Protein AF-A0A6I4UUD4-F1 (afdb_monomer)

Nearest PDB structures (foldseek):
  4zzl-assembly1_A  TM=8.751E-01  e=3.807E-03  Pseudomonas aeruginosa
  2nnn-assembly4_G  TM=7.707E-01  e=2.665E-03  Pseudomonas aeruginosa
  3s2w-assembly4_H  TM=7.642E-01  e=5.200E-03  Methanosarcina mazei Go1
  2nnn-assembly3_E  TM=7.384E-01  e=2.705E-02  Pseudomonas aeruginosa
  5e1w-assembly1_A  TM=7.372E-01  e=4.828E-02  Dehalococcoides mccartyi CBDB1

Structure (mmCIF, N/CA/C/O backbone):
data_AF-A0A6I4UUD4-F1
#
_entry.id   AF-A0A6I4UUD4-F1
#
loop_
_atom_site.group_PDB
_atom_site.id
_atom_site.type_symbol
_atom_site.label_atom_id
_atom_site.label_alt_id
_atom_site.label_comp_id
_atom_site.label_asym_id
_atom_site.label_entity_id
_atom_site.label_seq_id
_atom_site.pdbx_PDB_ins_code
_atom_site.Cartn_x
_atom_site.Cartn_y
_atom_site.Cartn_z
_atom_site.occupancy
_atom_site.B_iso_or_equiv
_atom_site.auth_seq_id
_atom_site.auth_comp_id
_atom_site.auth_asym_id
_atom_site.auth_atom_id
_atom_site.pdbx_PDB_model_num
ATOM 1 N N . MET A 1 1 ? 29.961 13.892 -39.882 1.00 30.84 1 MET A N 1
ATOM 2 C CA . MET A 1 1 ? 30.171 12.639 -39.131 1.00 30.84 1 MET A CA 1
ATOM 3 C C . MET A 1 1 ? 29.281 12.723 -37.902 1.00 30.84 1 MET A C 1
ATOM 5 O O . MET A 1 1 ? 29.672 13.323 -36.913 1.00 30.84 1 MET A O 1
ATOM 9 N N . ASN A 1 2 ? 28.025 12.303 -38.062 1.00 33.25 2 ASN A N 1
ATOM 10 C CA . ASN A 1 2 ? 26.982 12.356 -37.039 1.00 33.25 2 ASN A CA 1
ATOM 11 C C . ASN A 1 2 ? 26.751 10.924 -36.566 1.00 33.25 2 ASN A C 1
ATOM 13 O O . ASN A 1 2 ? 26.126 10.158 -37.290 1.00 33.25 2 ASN A O 1
ATOM 17 N N . GLU A 1 3 ? 27.239 10.570 -35.382 1.00 34.56 3 GLU A N 1
ATOM 18 C CA . GLU A 1 3 ? 26.910 9.302 -34.732 1.00 34.56 3 GLU A CA 1
ATOM 19 C C . GLU A 1 3 ? 26.679 9.534 -33.239 1.00 34.56 3 GLU A C 1
ATOM 21 O O . GLU A 1 3 ? 27.535 10.078 -32.546 1.00 34.56 3 GLU A O 1
ATOM 26 N N . HIS A 1 4 ? 25.476 9.137 -32.813 1.00 32.81 4 HIS A N 1
ATOM 27 C CA . HIS A 1 4 ? 25.000 8.776 -31.469 1.00 32.81 4 HIS A CA 1
ATOM 28 C C . HIS A 1 4 ? 23.628 9.377 -31.142 1.00 32.81 4 HIS A C 1
ATOM 30 O O . HIS A 1 4 ? 23.406 9.910 -30.056 1.00 32.81 4 HIS A O 1
ATOM 36 N N . ASP A 1 5 ? 22.665 9.199 -32.048 1.00 36.16 5 ASP A N 1
ATOM 37 C CA . ASP A 1 5 ? 21.266 9.086 -31.636 1.00 36.16 5 ASP A CA 1
ATOM 38 C C . ASP A 1 5 ? 20.993 7.616 -31.276 1.00 36.16 5 ASP A C 1
ATOM 40 O O . ASP A 1 5 ? 20.507 6.821 -32.077 1.00 36.16 5 ASP A O 1
ATOM 44 N N . THR A 1 6 ? 21.416 7.217 -30.073 1.00 35.62 6 THR A N 1
ATOM 45 C CA . THR A 1 6 ? 21.001 5.944 -29.466 1.00 35.62 6 THR A CA 1
ATOM 46 C C . THR A 1 6 ? 19.622 6.157 -28.856 1.00 35.62 6 THR A C 1
ATOM 48 O O . THR A 1 6 ? 19.467 6.367 -27.649 1.00 35.62 6 THR A O 1
ATOM 51 N N . SER A 1 7 ? 18.604 6.163 -29.714 1.00 38.94 7 SER A N 1
ATOM 52 C CA . SER A 1 7 ? 17.212 6.133 -29.285 1.00 38.94 7 SER A CA 1
ATOM 53 C C . SER A 1 7 ? 16.945 4.789 -28.600 1.00 38.94 7 SER A C 1
ATOM 55 O O . SER A 1 7 ? 16.647 3.777 -29.226 1.00 38.94 7 SER A O 1
ATOM 57 N N . VAL A 1 8 ? 17.119 4.764 -27.276 1.00 48.31 8 VAL A N 1
ATOM 58 C CA . VAL A 1 8 ? 16.726 3.629 -26.432 1.00 48.31 8 VAL A CA 1
ATOM 59 C C . VAL A 1 8 ? 15.245 3.344 -26.712 1.00 48.31 8 VAL A C 1
ATOM 61 O O . VAL A 1 8 ? 14.445 4.291 -26.652 1.00 48.31 8 VAL A O 1
ATOM 64 N N . PRO A 1 9 ? 14.850 2.092 -27.012 1.00 44.84 9 PRO A N 1
ATOM 65 C CA . PRO A 1 9 ? 13.450 1.756 -27.224 1.00 44.84 9 PRO A CA 1
ATOM 66 C C . PRO A 1 9 ? 12.643 2.219 -26.009 1.00 44.84 9 PRO A C 1
ATOM 68 O O . PRO A 1 9 ? 12.991 1.911 -24.879 1.00 44.84 9 PRO A O 1
ATOM 71 N N . ARG A 1 10 ? 11.577 2.997 -26.200 1.00 53.56 10 ARG A N 1
ATOM 72 C CA . ARG A 1 10 ? 10.595 3.237 -25.134 1.00 53.56 10 ARG A CA 1
ATOM 73 C C . ARG A 1 10 ? 9.453 2.267 -25.361 1.00 53.56 10 ARG A C 1
ATOM 75 O O . ARG A 1 10 ? 8.963 2.173 -26.483 1.00 53.56 10 ARG A O 1
ATOM 82 N N . LEU A 1 11 ? 9.013 1.568 -24.315 1.00 54.78 11 LEU A N 1
ATOM 83 C CA . LEU A 1 11 ? 7.771 0.802 -24.401 1.00 54.78 11 LEU A CA 1
ATOM 84 C C . LEU A 1 11 ? 6.641 1.771 -24.805 1.00 54.78 11 LEU A C 1
ATOM 86 O O . LEU A 1 11 ? 6.454 2.782 -24.123 1.00 54.78 11 LEU A O 1
ATOM 90 N N . PRO A 1 12 ? 5.913 1.525 -25.909 1.00 42.50 12 PRO A N 1
ATOM 91 C CA . PRO A 1 12 ? 4.834 2.408 -26.329 1.00 42.50 12 PRO A CA 1
ATOM 92 C C . PRO A 1 12 ? 3.690 2.403 -25.297 1.00 42.50 12 PRO A C 1
ATOM 94 O O . PRO A 1 12 ? 3.280 1.351 -24.793 1.00 42.50 12 PRO A O 1
ATOM 97 N N . GLY A 1 13 ? 3.172 3.595 -24.977 1.00 58.41 13 GLY A N 1
ATOM 98 C CA . GLY A 1 13 ? 2.012 3.800 -24.100 1.00 58.41 13 GLY A CA 1
ATOM 99 C C . GLY A 1 13 ? 2.264 4.718 -22.898 1.00 58.41 13 GLY A C 1
ATOM 100 O O . GLY A 1 13 ? 3.346 5.275 -22.723 1.00 58.41 13 GLY A O 1
ATOM 101 N N . GLU A 1 14 ? 1.231 4.896 -22.068 1.00 59.72 14 GLU A N 1
ATOM 102 C CA . GLU A 1 14 ? 1.329 5.650 -20.813 1.00 59.72 14 GLU A CA 1
ATOM 103 C C . GLU A 1 14 ? 2.382 5.054 -19.850 1.00 59.72 14 GLU A C 1
ATOM 105 O O . GLU A 1 14 ? 2.658 3.854 -19.902 1.00 59.72 14 GLU A O 1
ATOM 110 N N . PRO A 1 15 ? 2.941 5.858 -18.928 1.00 64.88 15 PRO A N 1
ATOM 111 C CA . PRO A 1 15 ? 3.793 5.373 -17.844 1.00 64.88 15 PRO A CA 1
ATOM 112 C C . PRO A 1 15 ? 3.163 4.207 -17.058 1.00 64.88 15 PRO A C 1
ATOM 114 O O . PRO A 1 15 ? 1.959 4.232 -16.789 1.00 64.88 15 PRO A O 1
ATOM 117 N N . MET A 1 16 ? 3.951 3.232 -16.587 1.00 70.25 16 MET A N 1
ATOM 118 C CA . MET A 1 16 ? 3.471 2.114 -15.750 1.00 70.25 16 MET A CA 1
ATOM 119 C C . MET A 1 16 ? 2.719 2.610 -14.515 1.00 70.25 16 MET A C 1
ATOM 121 O O . MET A 1 16 ? 1.700 2.033 -14.137 1.00 70.25 16 MET A O 1
ATOM 125 N N . ARG A 1 17 ? 3.162 3.734 -13.934 1.00 64.62 17 ARG A N 1
ATOM 126 C CA . ARG A 1 17 ? 2.472 4.418 -12.825 1.00 64.62 17 ARG A CA 1
ATOM 127 C C . ARG A 1 17 ? 1.032 4.848 -13.121 1.00 64.62 17 ARG A C 1
ATOM 129 O O . ARG A 1 17 ? 0.282 5.096 -12.185 1.00 64.62 17 ARG A O 1
ATOM 136 N N . ARG A 1 18 ? 0.660 4.965 -14.398 1.00 63.69 18 ARG A N 1
ATOM 137 C CA . ARG A 1 18 ? -0.693 5.298 -14.866 1.00 63.69 18 ARG A CA 1
ATOM 138 C C . ARG A 1 18 ? -1.393 4.122 -15.545 1.00 63.69 18 ARG A C 1
ATOM 140 O O . ARG A 1 18 ? -2.613 4.131 -15.618 1.00 63.69 18 ARG A O 1
ATOM 147 N N . ARG A 1 19 ? -0.682 3.081 -15.972 1.00 72.56 19 ARG A N 1
ATOM 148 C CA . ARG A 1 19 ? -1.312 1.903 -16.592 1.00 72.56 19 ARG A CA 1
ATOM 149 C C . ARG A 1 19 ? -1.729 0.837 -15.595 1.00 72.56 19 ARG A C 1
ATOM 151 O O . ARG A 1 19 ? -2.796 0.268 -15.765 1.00 72.56 19 ARG A O 1
ATOM 158 N N . LEU A 1 20 ? -0.895 0.586 -14.588 1.00 84.75 20 LEU A N 1
ATOM 159 C CA . LEU A 1 20 ? -1.072 -0.537 -13.675 1.00 84.75 20 LEU A CA 1
ATOM 160 C C . LEU A 1 20 ? -1.759 -0.098 -12.378 1.00 84.75 20 LEU A C 1
ATOM 162 O O . LEU A 1 20 ? -1.302 0.843 -11.718 1.00 84.75 20 LEU A O 1
ATOM 166 N N . ILE A 1 21 ? -2.807 -0.812 -11.966 1.00 88.12 21 ILE A N 1
ATOM 167 C CA . ILE A 1 21 ? -3.487 -0.664 -10.672 1.00 88.12 21 ILE A CA 1
ATOM 168 C C . ILE A 1 21 ? -2.467 -0.762 -9.542 1.00 88.12 21 ILE A C 1
ATOM 170 O O . ILE A 1 21 ? -2.484 0.058 -8.627 1.00 88.12 21 ILE A O 1
ATOM 174 N N . SER A 1 22 ? -1.529 -1.710 -9.624 1.00 88.38 22 SER A N 1
ATOM 175 C CA . SER A 1 22 ? -0.479 -1.880 -8.609 1.00 88.38 22 SER A CA 1
ATOM 176 C C . SER A 1 22 ? 0.322 -0.593 -8.403 1.00 88.38 22 SER A C 1
ATOM 178 O O . SER A 1 22 ? 0.483 -0.126 -7.274 1.00 88.38 22 SER A O 1
ATOM 180 N N . SER A 1 23 ? 0.772 0.022 -9.493 1.00 85.44 23 SER A N 1
ATOM 181 C CA . SER A 1 23 ? 1.569 1.245 -9.462 1.00 85.44 23 SER A CA 1
ATOM 182 C C . SER A 1 23 ? 0.753 2.465 -9.022 1.00 85.44 23 SER A C 1
ATOM 184 O O . SER A 1 23 ? 1.252 3.284 -8.246 1.00 85.44 23 SER A O 1
ATOM 186 N N . ARG A 1 24 ? -0.516 2.565 -9.444 1.00 88.94 24 ARG A N 1
ATOM 187 C CA . ARG A 1 24 ? -1.448 3.609 -8.983 1.00 88.94 24 ARG A CA 1
ATOM 188 C C . ARG A 1 24 ? -1.684 3.529 -7.477 1.00 88.94 24 ARG A C 1
ATOM 190 O O . ARG A 1 24 ? -1.562 4.540 -6.790 1.00 88.94 24 ARG A O 1
ATOM 197 N N . LEU A 1 25 ? -1.938 2.329 -6.949 1.00 92.12 25 LEU A N 1
ATOM 198 C CA . LEU A 1 25 ? -2.121 2.098 -5.513 1.00 92.12 25 LEU A CA 1
ATOM 199 C C . LEU A 1 25 ? -0.852 2.396 -4.713 1.00 92.12 25 LEU A C 1
ATOM 201 O O . LEU A 1 25 ? -0.944 2.978 -3.634 1.00 92.12 25 LEU A O 1
ATOM 205 N N . ILE A 1 26 ? 0.333 2.042 -5.228 1.00 88.50 26 ILE A N 1
ATOM 206 C CA . ILE A 1 26 ? 1.606 2.399 -4.582 1.00 88.50 26 ILE A CA 1
ATOM 207 C C . ILE A 1 26 ? 1.721 3.917 -4.438 1.00 88.50 26 ILE A C 1
ATOM 209 O O . ILE A 1 26 ? 2.006 4.390 -3.337 1.00 88.50 26 ILE A O 1
ATOM 213 N N . ASN A 1 27 ? 1.476 4.666 -5.518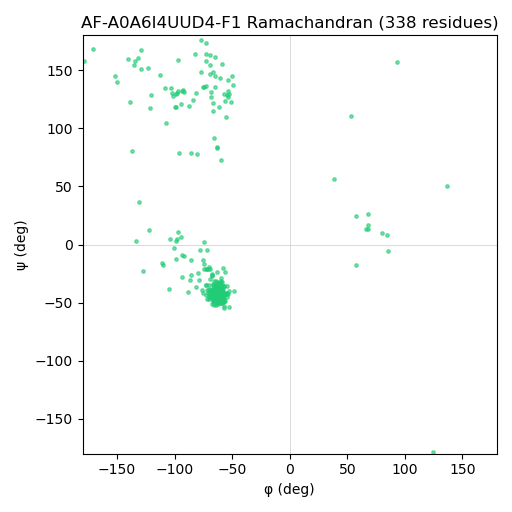 1.00 86.94 27 ASN A N 1
ATOM 214 C CA . ASN A 1 27 ? 1.549 6.125 -5.500 1.00 86.94 27 ASN A CA 1
ATOM 215 C C . ASN A 1 27 ? 0.508 6.732 -4.547 1.00 86.94 27 ASN A C 1
ATOM 217 O O . ASN A 1 27 ? 0.859 7.519 -3.668 1.00 86.94 27 ASN A O 1
ATOM 221 N N . LEU A 1 28 ? -0.755 6.315 -4.670 1.00 91.88 28 LEU A N 1
ATOM 222 C CA . LEU A 1 28 ? -1.846 6.792 -3.825 1.00 91.88 28 LEU A CA 1
ATOM 223 C C . LEU A 1 28 ? -1.553 6.555 -2.339 1.00 91.88 28 LEU A C 1
ATOM 225 O O . LEU A 1 28 ? -1.558 7.495 -1.546 1.00 91.88 28 LEU A O 1
ATOM 229 N N . LEU A 1 29 ? -1.257 5.313 -1.946 1.00 91.19 29 LEU A N 1
ATOM 230 C CA . LEU A 1 29 ? -1.046 4.977 -0.535 1.00 91.19 29 LEU A CA 1
ATOM 231 C C . LEU A 1 29 ? 0.219 5.623 0.034 1.00 91.19 29 LEU A C 1
ATOM 233 O O . LEU A 1 29 ? 0.281 5.897 1.232 1.00 91.19 29 LEU A O 1
ATOM 237 N N . GLN A 1 30 ? 1.211 5.921 -0.807 1.00 88.00 30 GLN A N 1
ATOM 238 C CA . GLN A 1 30 ? 2.373 6.702 -0.403 1.00 88.00 30 GLN A CA 1
ATOM 239 C C . GLN A 1 30 ? 2.006 8.153 -0.070 1.00 88.00 30 GLN A C 1
ATOM 241 O O . GLN A 1 30 ? 2.452 8.657 0.960 1.00 88.00 30 GLN A O 1
ATOM 246 N N . ILE A 1 31 ? 1.177 8.805 -0.890 1.00 89.19 31 ILE A N 1
ATOM 247 C CA . ILE A 1 31 ? 0.695 10.170 -0.625 1.00 89.19 31 ILE A CA 1
ATOM 248 C C . ILE A 1 31 ? -0.192 10.183 0.625 1.00 89.19 31 ILE A C 1
ATOM 250 O O . ILE A 1 31 ? 0.034 10.993 1.521 1.00 89.19 31 ILE A O 1
ATOM 254 N N . VAL A 1 32 ? -1.135 9.239 0.738 1.00 91.12 32 VAL A N 1
ATOM 255 C CA . VAL A 1 32 ? -2.026 9.133 1.907 1.00 91.12 32 VAL A CA 1
ATOM 256 C C . VAL A 1 32 ? -1.233 8.913 3.195 1.00 91.12 32 VAL A C 1
ATOM 258 O O . VAL A 1 32 ? -1.604 9.448 4.239 1.00 91.12 32 VAL A O 1
ATOM 261 N N . ARG A 1 33 ? -0.136 8.149 3.153 1.00 88.44 33 ARG A N 1
ATOM 262 C CA . ARG A 1 33 ? 0.755 7.966 4.305 1.00 88.44 33 ARG A CA 1
ATOM 263 C C . ARG A 1 33 ? 1.460 9.264 4.704 1.00 88.44 33 ARG A C 1
ATOM 265 O O . ARG A 1 33 ? 1.549 9.549 5.896 1.00 88.44 33 ARG A O 1
ATOM 272 N N . GLU A 1 34 ? 1.934 10.046 3.735 1.00 87.44 34 GLU A N 1
ATOM 273 C CA . GLU A 1 34 ? 2.584 11.342 3.987 1.00 87.44 34 GLU A CA 1
ATOM 274 C C . GLU A 1 34 ? 1.606 12.320 4.656 1.00 87.44 34 GLU A C 1
ATOM 276 O O . GLU A 1 34 ? 1.939 12.904 5.686 1.00 87.44 34 GLU A O 1
ATOM 281 N N . THR A 1 35 ? 0.365 12.415 4.163 1.00 87.25 35 THR A N 1
ATOM 282 C CA . THR A 1 35 ? -0.653 13.289 4.776 1.00 87.25 35 THR A CA 1
ATOM 283 C C . THR A 1 35 ? -1.188 12.763 6.110 1.00 87.25 35 THR A C 1
ATOM 285 O O . THR A 1 35 ? -1.680 13.543 6.924 1.00 87.25 35 THR A O 1
ATOM 288 N N . ALA A 1 36 ? -1.061 11.457 6.379 1.00 86.56 36 ALA A N 1
ATOM 289 C CA . ALA A 1 36 ? -1.474 10.840 7.641 1.00 86.56 36 ALA A CA 1
ATOM 290 C C . ALA A 1 36 ? -0.580 11.237 8.814 1.00 86.56 36 ALA A C 1
ATOM 292 O O . ALA A 1 36 ? -1.042 11.301 9.952 1.00 86.56 36 ALA A O 1
ATOM 293 N N . GLN A 1 37 ? 0.714 11.425 8.561 1.00 84.25 37 GLN A N 1
ATOM 294 C CA . GLN A 1 37 ? 1.699 11.556 9.629 1.00 84.25 37 GLN A CA 1
ATOM 295 C C . GLN A 1 37 ? 1.410 12.757 10.536 1.00 84.25 37 GLN A C 1
ATOM 297 O O . GLN A 1 37 ? 1.508 12.632 11.754 1.00 84.25 37 GLN A O 1
ATOM 302 N N . SER A 1 38 ? 1.009 13.885 9.950 1.00 83.56 38 SER A N 1
ATOM 303 C CA . SER A 1 38 ? 0.604 15.089 10.679 1.00 83.56 38 SER A CA 1
ATOM 304 C C . SER A 1 38 ? -0.733 14.897 11.401 1.00 83.56 38 SER A C 1
ATOM 306 O O . SER A 1 38 ? -0.845 15.224 12.579 1.00 83.56 38 SER A O 1
ATOM 308 N N . ALA A 1 39 ? -1.723 14.301 10.731 1.00 86.38 39 ALA A N 1
ATOM 309 C CA . ALA A 1 39 ? -3.067 14.109 11.275 1.00 86.38 39 ALA A CA 1
ATOM 310 C C . ALA A 1 39 ? -3.097 13.212 12.525 1.00 86.38 39 ALA A C 1
ATOM 312 O O . ALA A 1 39 ? -3.875 13.455 13.441 1.00 86.38 39 ALA A O 1
ATOM 313 N N . TYR A 1 40 ? -2.241 12.188 12.581 1.00 89.25 40 TYR A N 1
ATOM 314 C CA . TYR A 1 40 ? -2.170 11.258 13.715 1.00 89.25 40 TYR A CA 1
ATOM 315 C C . TYR A 1 40 ? -1.112 11.623 14.764 1.00 89.25 40 TYR A C 1
ATOM 317 O O . TYR A 1 40 ? -0.880 10.830 15.678 1.00 89.25 40 TYR A O 1
ATOM 325 N N . ALA A 1 41 ? -0.455 12.783 14.657 1.00 86.81 41 ALA A N 1
ATOM 326 C CA . ALA A 1 41 ? 0.625 13.159 15.571 1.00 86.81 41 ALA A CA 1
ATOM 327 C C . ALA A 1 41 ? 0.173 13.200 17.046 1.00 86.81 41 ALA A C 1
ATOM 329 O O . ALA A 1 41 ? 0.950 12.839 17.927 1.00 86.81 41 ALA A O 1
ATOM 330 N N . GLY A 1 42 ? -1.090 13.565 17.304 1.00 85.69 42 GLY A N 1
ATOM 331 C CA . GLY A 1 42 ? -1.665 13.646 18.652 1.00 85.69 42 GLY A CA 1
ATOM 332 C C . GLY A 1 42 ? -1.935 12.301 19.338 1.00 85.69 42 GLY A C 1
ATOM 333 O O . GLY A 1 42 ? -1.966 12.254 20.560 1.00 85.69 42 GLY A O 1
ATOM 334 N N . VAL A 1 43 ? -2.048 11.199 18.586 1.00 88.31 43 VAL A N 1
ATOM 335 C CA . VAL A 1 43 ? -2.440 9.879 19.132 1.00 88.31 43 VAL A CA 1
ATOM 336 C C . VAL A 1 43 ? -1.305 9.210 19.926 1.00 88.31 43 VAL A C 1
ATOM 338 O O . VAL A 1 43 ? -1.518 8.241 20.649 1.00 88.31 43 VAL A O 1
ATOM 341 N N . GLY A 1 44 ? -0.057 9.667 19.767 1.00 87.06 44 GLY A N 1
ATOM 342 C CA . GLY A 1 44 ? 1.095 9.098 20.482 1.00 87.06 44 GLY A CA 1
ATOM 343 C C . GLY A 1 44 ? 1.472 7.667 20.062 1.00 87.06 44 GLY A C 1
ATOM 344 O O . GLY A 1 44 ? 2.268 7.009 20.729 1.00 87.06 44 GLY A O 1
ATOM 345 N N . LEU A 1 45 ? 0.932 7.169 18.944 1.00 90.69 45 LEU A N 1
ATOM 346 C CA . LEU A 1 45 ? 1.231 5.847 18.391 1.00 90.69 45 LEU A CA 1
ATOM 347 C C . LEU A 1 45 ? 1.973 5.946 17.060 1.00 90.69 45 LEU A C 1
ATOM 349 O O . LEU A 1 45 ? 1.683 6.812 16.236 1.00 90.69 45 LEU A O 1
ATOM 353 N N . THR A 1 46 ? 2.876 4.997 16.799 1.00 91.06 46 THR A N 1
ATOM 354 C CA . THR A 1 46 ? 3.473 4.816 15.466 1.00 91.06 46 THR A CA 1
ATOM 355 C C . THR A 1 46 ? 2.433 4.298 14.466 1.00 91.06 46 THR A C 1
ATOM 357 O O . THR A 1 46 ? 1.396 3.765 14.853 1.00 91.06 46 THR A O 1
ATOM 360 N N . GLU A 1 47 ? 2.708 4.403 13.164 1.00 87.50 47 GLU A N 1
ATOM 361 C CA . GLU A 1 47 ? 1.816 3.883 12.114 1.00 87.50 47 GLU A CA 1
ATOM 362 C C . GLU A 1 47 ? 1.489 2.394 12.294 1.00 87.50 47 GLU A C 1
ATOM 364 O O . GLU A 1 47 ? 0.322 2.014 12.248 1.00 87.50 47 GLU A O 1
ATOM 369 N N . HIS A 1 48 ? 2.500 1.569 12.581 1.00 88.75 48 HIS A N 1
ATOM 370 C CA . HIS A 1 48 ? 2.312 0.136 12.813 1.00 88.75 48 HIS A CA 1
ATOM 371 C C . HIS A 1 48 ? 1.485 -0.143 14.071 1.00 88.75 48 HIS A C 1
ATOM 373 O O . HIS A 1 48 ? 0.638 -1.033 14.063 1.00 88.75 48 HIS A O 1
ATOM 379 N N . HIS A 1 49 ? 1.687 0.635 15.138 1.00 94.06 49 HIS A N 1
ATOM 380 C CA . HIS A 1 49 ? 0.903 0.503 16.367 1.00 94.06 49 HIS A CA 1
ATOM 381 C C . HIS A 1 49 ? -0.567 0.858 16.118 1.00 94.06 49 HIS A C 1
ATOM 383 O O . HIS A 1 49 ? -1.446 0.082 16.483 1.00 94.06 49 HIS A O 1
ATOM 389 N N . ARG A 1 50 ? -0.837 1.976 15.425 1.00 92.75 50 ARG A N 1
ATOM 390 C CA . ARG A 1 50 ? -2.203 2.380 15.052 1.00 92.75 50 ARG A CA 1
ATOM 391 C C . ARG A 1 50 ? -2.883 1.335 14.178 1.00 92.75 50 ARG A C 1
ATOM 393 O O . ARG A 1 50 ? -4.034 1.001 14.421 1.00 92.75 50 ARG A O 1
ATOM 400 N N . GLN A 1 51 ? -2.170 0.792 13.192 1.00 88.69 51 GLN A N 1
ATOM 401 C CA . GLN A 1 51 ? -2.711 -0.244 12.315 1.00 88.69 51 GLN A CA 1
ATOM 402 C C . GLN A 1 51 ? -3.148 -1.487 13.104 1.00 88.69 51 GLN A C 1
ATOM 404 O O . GLN A 1 51 ? -4.233 -2.005 12.856 1.00 88.69 51 GLN A O 1
ATOM 409 N N . VAL A 1 52 ? -2.342 -1.949 14.067 1.00 91.00 52 VAL A N 1
ATOM 410 C CA . VAL A 1 52 ? -2.706 -3.100 14.909 1.00 91.00 52 VAL A CA 1
ATOM 411 C C . VAL A 1 52 ? -3.889 -2.777 15.820 1.00 91.00 52 VAL A C 1
ATOM 413 O O . VAL A 1 52 ? -4.810 -3.583 15.885 1.00 91.00 52 VAL A O 1
ATOM 416 N N . VAL A 1 53 ? -3.922 -1.602 16.459 1.00 93.44 53 VAL A N 1
ATOM 417 C CA . VAL A 1 53 ? -5.061 -1.181 17.299 1.00 93.44 53 VAL A CA 1
ATOM 418 C C . VAL A 1 53 ? -6.364 -1.135 16.494 1.00 93.44 53 VAL A C 1
ATOM 420 O O . VAL A 1 53 ? -7.372 -1.671 16.944 1.00 93.44 53 VAL A O 1
ATOM 423 N N . LEU A 1 54 ? -6.340 -0.563 15.285 1.00 89.44 54 LEU A N 1
ATOM 424 C CA . LEU A 1 54 ? -7.506 -0.504 14.397 1.00 89.44 54 LEU A CA 1
ATOM 425 C C . LEU A 1 54 ? -7.987 -1.894 13.966 1.00 89.44 54 LEU A C 1
ATOM 427 O O . LEU A 1 54 ? -9.185 -2.161 13.977 1.00 89.44 54 LEU A O 1
ATOM 431 N N . LEU A 1 55 ? -7.066 -2.792 13.603 1.00 86.25 55 LEU A N 1
ATOM 432 C CA . LEU A 1 55 ? -7.417 -4.161 13.225 1.00 86.25 55 LEU A CA 1
ATOM 433 C C . LEU A 1 55 ? -7.995 -4.937 14.413 1.00 86.25 55 LEU A C 1
ATOM 435 O O . LEU A 1 55 ? -9.057 -5.534 14.283 1.00 86.25 55 LEU A O 1
ATOM 439 N N . VAL A 1 56 ? -7.344 -4.903 15.576 1.00 89.38 56 VAL A N 1
ATOM 440 C CA . VAL A 1 56 ? -7.839 -5.605 16.769 1.00 89.38 56 VAL A CA 1
ATOM 441 C C . VAL A 1 56 ? -9.206 -5.061 17.191 1.00 89.38 56 VAL A C 1
ATOM 443 O O . VAL A 1 56 ? -10.107 -5.848 17.448 1.00 89.38 56 VAL A O 1
ATOM 446 N N . GLY A 1 57 ? -9.404 -3.740 17.187 1.00 88.12 57 GLY A N 1
ATOM 447 C CA . GLY A 1 57 ? -10.691 -3.138 17.546 1.00 88.12 57 GLY A CA 1
ATOM 448 C C . GLY A 1 57 ? -11.830 -3.419 16.563 1.00 88.12 57 GLY A C 1
ATOM 449 O O . GLY A 1 57 ? -12.984 -3.400 16.976 1.00 88.12 57 GLY A O 1
ATOM 450 N N . ASN A 1 58 ? -11.525 -3.698 15.290 1.00 82.88 58 ASN A N 1
ATOM 451 C CA . ASN A 1 58 ? -12.530 -3.994 14.264 1.00 82.88 58 ASN A CA 1
ATOM 452 C C . ASN A 1 58 ? -12.947 -5.471 14.207 1.00 82.88 58 ASN A C 1
ATOM 454 O O . ASN A 1 58 ? -14.056 -5.762 13.778 1.00 82.88 58 ASN A O 1
ATOM 458 N N . TYR A 1 59 ? -12.050 -6.397 14.550 1.00 76.88 59 TYR A N 1
ATOM 459 C CA . TYR A 1 59 ? -12.298 -7.843 14.432 1.00 76.88 59 TYR A CA 1
ATOM 460 C C . TYR A 1 59 ? -12.428 -8.553 15.787 1.00 76.88 59 TYR A C 1
ATOM 462 O O . TYR A 1 59 ? -12.884 -9.689 15.824 1.00 76.88 59 TYR A O 1
ATOM 470 N N . GLU A 1 60 ? -11.996 -7.912 16.875 1.00 68.19 60 GLU A N 1
ATOM 471 C CA . GLU A 1 60 ? -12.062 -8.334 18.286 1.00 68.19 60 GLU A CA 1
ATOM 472 C C . GLU A 1 60 ? -11.392 -9.669 18.665 1.00 68.19 60 GLU A C 1
ATOM 474 O O . GLU A 1 60 ? -11.081 -9.867 19.835 1.00 68.19 60 GLU A O 1
ATOM 479 N N . GLN A 1 61 ? -11.089 -10.560 17.714 1.00 74.75 61 GLN A N 1
ATOM 480 C CA . GLN A 1 61 ? -10.506 -11.883 17.971 1.00 74.75 61 GLN A CA 1
ATOM 481 C C . GLN A 1 61 ? -9.287 -12.206 17.089 1.00 74.75 61 GLN A C 1
ATOM 483 O O . GLN A 1 61 ? -9.088 -13.347 16.683 1.00 74.75 61 GLN A O 1
ATOM 488 N N . LEU A 1 62 ? -8.434 -11.221 16.790 1.00 83.00 62 LEU A N 1
ATOM 489 C CA . LEU A 1 62 ? -7.255 -11.457 15.945 1.00 83.00 62 LEU A CA 1
ATOM 490 C C . LEU A 1 62 ? -6.078 -12.051 16.718 1.00 83.00 62 LEU A C 1
ATOM 492 O O . LEU A 1 62 ? -5.609 -11.505 17.717 1.00 83.00 62 LEU A O 1
ATOM 496 N N . THR A 1 63 ? -5.509 -13.122 16.183 1.00 87.50 63 THR A N 1
ATOM 497 C CA . THR A 1 63 ? -4.224 -13.679 16.604 1.00 87.50 63 THR A CA 1
ATOM 498 C C . THR A 1 63 ? -3.049 -12.936 15.959 1.00 87.50 63 THR A C 1
ATOM 500 O O . THR A 1 63 ? -3.164 -12.255 14.936 1.00 87.50 63 THR A O 1
ATOM 503 N N . SER A 1 64 ? -1.838 -13.126 16.501 1.00 86.62 64 SER A N 1
ATOM 504 C CA . SER A 1 64 ? -0.616 -12.596 15.868 1.00 86.62 64 SER A CA 1
ATOM 505 C C . SER A 1 64 ? -0.381 -13.146 14.452 1.00 86.62 64 SER A C 1
ATOM 507 O O . SER A 1 64 ? 0.249 -12.471 13.640 1.00 86.62 64 SER A O 1
ATOM 509 N N . GLY A 1 65 ? -0.850 -14.364 14.155 1.00 81.38 65 GLY A N 1
ATOM 510 C CA . GLY A 1 65 ? -0.734 -14.965 12.824 1.00 81.38 65 GLY A CA 1
ATOM 511 C C . GLY A 1 65 ? -1.603 -14.244 11.798 1.00 81.38 65 GLY A C 1
ATOM 512 O O . GLY A 1 65 ? -1.120 -13.880 10.727 1.00 81.38 65 GLY A O 1
ATOM 513 N N . GLU A 1 66 ? -2.849 -13.949 12.156 1.00 79.19 66 GLU A N 1
ATOM 514 C CA . GLU A 1 66 ? -3.766 -13.200 11.292 1.00 79.19 66 GLU A CA 1
ATOM 515 C C . GLU A 1 66 ? -3.299 -11.756 11.108 1.00 79.19 66 GLU A C 1
ATOM 517 O O . GLU A 1 66 ? -3.321 -11.248 9.989 1.00 79.19 66 GLU A O 1
ATOM 522 N N . LEU A 1 67 ? -2.754 -11.116 12.150 1.00 83.25 67 LEU A N 1
ATOM 523 C CA . LEU A 1 67 ? -2.148 -9.785 12.022 1.00 83.25 67 LEU A CA 1
ATOM 524 C C . LEU A 1 67 ? -0.989 -9.758 11.016 1.00 83.25 67 LEU A C 1
ATOM 526 O O . LEU A 1 67 ? -0.882 -8.802 10.249 1.00 83.25 67 LEU A O 1
ATOM 530 N N . VAL A 1 68 ? -0.137 -10.789 10.966 1.00 82.12 68 VAL A N 1
ATOM 531 C CA . VAL A 1 68 ? 0.918 -10.903 9.936 1.00 82.12 68 VAL A CA 1
ATOM 532 C C . VAL A 1 68 ? 0.304 -10.918 8.539 1.00 82.12 68 VAL A C 1
ATOM 534 O O . VAL A 1 68 ? 0.777 -10.222 7.638 1.00 82.12 68 VAL A O 1
ATOM 537 N N . VAL A 1 69 ? -0.783 -11.666 8.356 1.00 73.50 69 VAL A N 1
ATOM 538 C CA . VAL A 1 69 ? -1.434 -11.762 7.050 1.00 73.50 69 VAL A CA 1
ATOM 539 C C . VAL A 1 69 ? -2.120 -10.452 6.659 1.00 73.50 69 VAL A C 1
ATOM 541 O O . VAL A 1 69 ? -1.906 -9.994 5.534 1.00 73.50 69 VAL A O 1
ATOM 544 N N . LEU A 1 70 ? -2.885 -9.843 7.568 1.00 73.88 70 LEU A N 1
ATOM 545 C CA . LEU A 1 70 ? -3.680 -8.632 7.330 1.00 73.88 70 LEU A CA 1
ATOM 546 C C . LEU A 1 70 ? -2.814 -7.383 7.149 1.00 73.88 70 LEU A C 1
ATOM 548 O O . LEU A 1 70 ? -3.094 -6.540 6.298 1.00 73.88 70 LEU A O 1
ATOM 552 N N . THR A 1 71 ? -1.741 -7.254 7.931 1.00 76.69 71 THR A N 1
ATOM 553 C CA . THR A 1 71 ? -0.827 -6.106 7.815 1.00 76.69 71 THR A CA 1
ATOM 554 C C . THR A 1 71 ? 0.155 -6.264 6.656 1.00 76.69 71 THR A C 1
ATOM 556 O O . THR A 1 71 ? 0.662 -5.265 6.149 1.00 76.69 71 THR A O 1
ATOM 559 N N . GLY A 1 72 ? 0.432 -7.504 6.231 1.00 73.75 72 GLY A N 1
ATOM 560 C CA . GLY A 1 72 ? 1.486 -7.812 5.265 1.00 73.75 72 GLY A CA 1
ATOM 561 C C . GLY A 1 72 ? 2.898 -7.561 5.809 1.00 73.75 72 GLY A C 1
ATOM 562 O O . GLY A 1 72 ? 3.834 -7.446 5.021 1.00 73.75 72 GLY A O 1
ATOM 563 N N . THR A 1 73 ? 3.053 -7.441 7.132 1.00 79.94 73 THR A N 1
ATOM 564 C CA . THR A 1 73 ? 4.342 -7.197 7.797 1.00 79.94 73 THR A CA 1
ATOM 565 C C . THR A 1 73 ? 4.965 -8.490 8.316 1.00 79.94 73 THR A C 1
ATOM 567 O O . THR A 1 73 ? 4.288 -9.497 8.513 1.00 79.94 73 THR A O 1
ATOM 570 N N . GLU A 1 74 ? 6.279 -8.484 8.541 1.00 81.56 74 GLU A N 1
ATOM 571 C CA . GLU A 1 74 ? 6.990 -9.665 9.030 1.00 81.56 74 GLU A CA 1
ATOM 572 C C . GLU A 1 74 ? 6.581 -10.052 10.458 1.00 81.56 74 GLU A C 1
ATOM 574 O O . GLU A 1 74 ? 6.337 -9.204 11.321 1.00 81.56 74 GLU A O 1
ATOM 579 N N . LYS A 1 75 ? 6.626 -11.357 10.755 1.00 85.38 75 LYS A N 1
ATOM 580 C CA . 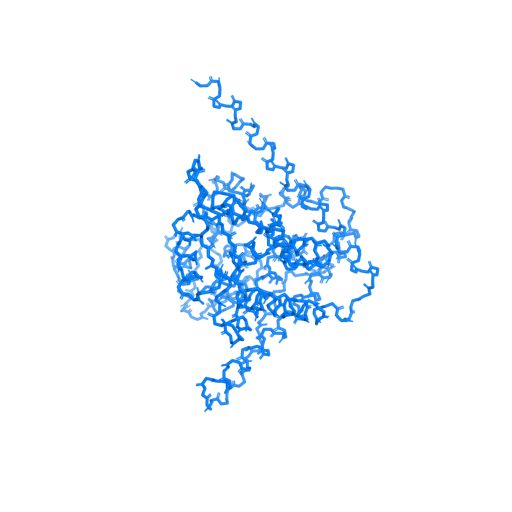LYS A 1 75 ? 6.287 -11.918 12.075 1.00 85.38 75 LYS A CA 1
ATOM 581 C C . LYS A 1 75 ? 7.039 -11.253 13.230 1.00 85.38 75 LYS A C 1
ATOM 583 O O . LYS A 1 75 ? 6.453 -11.001 14.283 1.00 85.38 75 LYS A O 1
ATOM 588 N N . ALA A 1 76 ? 8.324 -10.952 13.045 1.00 87.69 76 ALA A N 1
ATOM 589 C CA . ALA A 1 76 ? 9.135 -10.283 14.060 1.00 87.69 76 ALA A CA 1
ATOM 590 C C . ALA A 1 76 ? 8.679 -8.836 14.313 1.00 87.69 76 ALA A C 1
ATOM 592 O O . ALA A 1 76 ? 8.752 -8.350 15.441 1.00 87.69 76 ALA A O 1
ATOM 593 N N . GLN A 1 77 ? 8.197 -8.136 13.284 1.00 89.50 77 GLN A N 1
ATOM 594 C CA . GLN A 1 77 ? 7.660 -6.787 13.424 1.00 89.50 77 GLN A CA 1
ATOM 595 C C . GLN A 1 77 ? 6.305 -6.803 14.138 1.00 89.50 77 GLN A C 1
ATOM 597 O O . GLN A 1 77 ? 6.154 -6.082 15.121 1.00 89.50 77 GLN A O 1
ATOM 602 N N . VAL A 1 78 ? 5.384 -7.691 13.742 1.00 91.00 78 VAL A N 1
ATOM 603 C CA . VAL A 1 78 ? 4.096 -7.870 14.441 1.00 91.00 78 VAL A CA 1
ATOM 604 C C . VAL A 1 78 ? 4.317 -8.222 15.908 1.00 91.00 78 VAL A C 1
ATOM 606 O O . VAL A 1 78 ? 3.727 -7.595 16.782 1.00 91.00 78 VAL A O 1
ATOM 609 N N . SER A 1 79 ? 5.213 -9.168 16.207 1.00 91.44 79 SER A N 1
ATOM 610 C CA . SER A 1 79 ? 5.494 -9.561 17.592 1.00 91.44 79 SER A CA 1
ATOM 611 C C . SER A 1 79 ? 6.023 -8.400 18.436 1.00 91.44 79 SER A C 1
ATOM 613 O O . SER A 1 79 ? 5.640 -8.287 19.598 1.00 91.44 79 SER A O 1
ATOM 615 N N . ARG A 1 80 ? 6.894 -7.548 17.875 1.00 93.88 80 ARG A N 1
ATOM 616 C CA . ARG A 1 80 ? 7.413 -6.357 18.567 1.00 93.88 80 ARG A CA 1
ATOM 617 C C . ARG A 1 80 ? 6.323 -5.313 18.788 1.00 93.88 80 ARG A C 1
ATOM 619 O O . ARG A 1 80 ? 6.230 -4.773 19.882 1.00 93.88 80 ARG A O 1
ATOM 626 N N . THR A 1 81 ? 5.484 -5.066 17.784 1.00 95.81 81 THR A N 1
ATOM 627 C CA . THR A 1 81 ? 4.355 -4.136 17.898 1.00 95.81 81 THR A CA 1
ATOM 628 C C . THR A 1 81 ? 3.345 -4.597 18.944 1.00 95.81 81 THR A C 1
ATOM 630 O O . THR A 1 81 ? 2.976 -3.802 19.799 1.00 95.81 81 THR A O 1
ATOM 633 N N . VAL A 1 82 ? 2.938 -5.870 18.925 1.00 94.94 82 VAL A N 1
ATOM 634 C CA . VAL A 1 82 ? 2.009 -6.418 19.926 1.00 94.94 82 VAL A CA 1
ATOM 635 C C . VAL A 1 82 ? 2.602 -6.286 21.326 1.00 94.94 82 VAL A C 1
ATOM 637 O O . VAL A 1 82 ? 1.927 -5.778 22.209 1.00 94.94 82 VAL A O 1
ATOM 640 N N . LYS A 1 83 ? 3.880 -6.641 21.514 1.00 95.19 83 LYS A N 1
ATOM 641 C CA . LYS A 1 83 ? 4.545 -6.506 22.815 1.00 95.19 83 LYS A CA 1
ATOM 642 C C . LYS A 1 83 ? 4.582 -5.054 23.308 1.00 95.19 83 LYS A C 1
ATOM 644 O O . LYS A 1 83 ? 4.249 -4.799 24.456 1.00 95.19 83 LYS A O 1
ATOM 649 N N . ALA A 1 84 ? 4.910 -4.100 22.438 1.00 96.50 84 ALA A N 1
ATOM 650 C CA . ALA A 1 84 ? 4.902 -2.681 22.796 1.00 96.50 84 ALA A CA 1
ATOM 651 C C . ALA A 1 84 ? 3.496 -2.167 23.165 1.00 96.50 84 ALA A C 1
ATOM 653 O O . ALA A 1 84 ? 3.362 -1.317 24.041 1.00 96.50 84 ALA A O 1
ATOM 654 N N . LEU A 1 85 ? 2.445 -2.677 22.514 1.00 97.19 85 LEU A N 1
ATOM 655 C CA . LEU A 1 85 ? 1.057 -2.348 22.847 1.00 97.19 85 LEU A CA 1
ATOM 656 C C . LEU A 1 85 ? 0.601 -2.997 24.168 1.00 97.19 85 LEU A C 1
ATOM 658 O O . LEU A 1 85 ? -0.153 -2.363 24.905 1.00 97.19 85 LEU A O 1
ATOM 662 N N . GLU A 1 86 ? 1.068 -4.214 24.478 1.00 96.38 86 GLU A N 1
ATOM 663 C CA . GLU A 1 86 ? 0.869 -4.868 25.784 1.00 96.38 86 GLU A CA 1
ATOM 664 C C . GLU A 1 86 ? 1.537 -4.047 26.897 1.00 96.38 86 GLU A C 1
ATOM 666 O O . GLU A 1 86 ? 0.896 -3.709 27.887 1.00 96.38 86 GLU A O 1
ATOM 671 N N . ASP A 1 87 ? 2.796 -3.641 26.697 1.00 96.75 87 ASP A N 1
ATOM 672 C CA . ASP A 1 87 ? 3.557 -2.830 27.661 1.00 96.75 87 ASP A CA 1
ATOM 673 C C . ASP A 1 87 ? 2.934 -1.442 27.878 1.00 96.75 87 ASP A C 1
ATOM 675 O O . ASP A 1 87 ? 2.984 -0.889 28.975 1.00 96.75 87 ASP A O 1
ATOM 679 N N . ALA A 1 88 ? 2.292 -0.883 26.848 1.00 96.62 88 ALA A N 1
ATOM 680 C CA . ALA A 1 88 ? 1.533 0.362 26.944 1.00 96.62 88 ALA A CA 1
ATOM 681 C C . ALA A 1 88 ? 0.137 0.190 27.585 1.00 96.62 88 ALA A C 1
ATOM 683 O O . ALA A 1 88 ? -0.570 1.190 27.783 1.00 96.62 88 ALA A O 1
ATOM 684 N N . GLY A 1 89 ? -0.276 -1.046 27.887 1.00 97.00 89 GLY A N 1
ATOM 685 C CA . GLY A 1 89 ? -1.586 -1.388 28.440 1.00 97.00 89 GLY A CA 1
ATOM 686 C C . GLY A 1 89 ? -2.745 -1.151 27.471 1.00 97.00 89 GLY A C 1
ATOM 687 O O . GLY A 1 89 ? -3.851 -0.857 27.916 1.00 97.00 89 GLY A O 1
ATOM 688 N N . LEU A 1 90 ? -2.497 -1.193 26.158 1.00 97.12 90 LEU A N 1
ATOM 689 C CA . LEU A 1 90 ? -3.511 -0.967 25.117 1.00 97.12 90 LEU A CA 1
ATOM 690 C C . LEU A 1 90 ? -4.147 -2.266 24.623 1.00 97.12 90 LEU A C 1
ATOM 692 O O . LEU A 1 90 ? -5.292 -2.261 24.180 1.00 97.12 90 LEU A O 1
ATOM 696 N N . VAL A 1 91 ? -3.415 -3.373 24.692 1.00 96.25 91 VAL A N 1
ATOM 697 C CA . VAL A 1 91 ? -3.919 -4.696 24.319 1.00 96.25 91 VAL A CA 1
ATOM 698 C C . VAL A 1 91 ? -3.531 -5.725 25.365 1.00 96.25 91 VAL A C 1
ATOM 700 O O . VAL A 1 91 ? -2.550 -5.544 26.083 1.00 96.25 91 VAL A O 1
ATOM 703 N N . GLU A 1 92 ? -4.268 -6.823 25.402 1.00 95.38 92 GLU A N 1
ATOM 704 C CA . GLU A 1 92 ? -3.964 -7.983 26.232 1.00 95.38 92 GLU A CA 1
ATOM 705 C C . GLU A 1 92 ? -4.258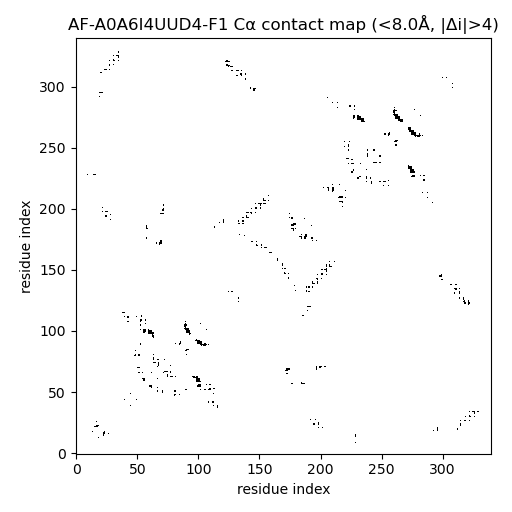 -9.288 25.481 1.00 95.38 92 GLU A C 1
ATOM 707 O O . GLU A 1 92 ? -4.984 -9.309 24.483 1.00 95.38 92 GLU A O 1
ATOM 712 N N . ARG A 1 93 ? -3.652 -10.387 25.937 1.00 93.00 93 ARG A N 1
ATOM 713 C CA . ARG A 1 93 ? -3.929 -11.749 25.456 1.00 93.00 93 ARG A CA 1
ATOM 714 C C . ARG A 1 93 ? -3.655 -12.760 26.563 1.00 93.00 93 ARG A C 1
ATOM 716 O O . ARG A 1 93 ? -2.683 -12.626 27.302 1.00 93.00 93 ARG A O 1
ATOM 723 N N . ALA A 1 94 ? -4.453 -13.825 26.616 1.00 89.50 94 ALA A N 1
ATOM 724 C CA . ALA A 1 94 ? -4.280 -14.905 27.595 1.00 89.50 94 ALA A CA 1
ATOM 725 C C . ALA A 1 94 ? -3.022 -15.766 27.350 1.00 89.50 94 ALA A C 1
ATOM 727 O O . ALA A 1 94 ? -2.534 -16.452 28.244 1.00 89.50 94 ALA A O 1
ATOM 728 N N . GLY A 1 95 ? -2.486 -15.751 26.130 1.00 86.06 95 GLY A N 1
ATOM 729 C CA . GLY A 1 95 ? -1.329 -16.542 25.738 1.00 86.06 95 GLY A CA 1
ATOM 730 C C . GLY A 1 95 ? -0.815 -16.147 24.359 1.00 86.06 95 GLY A C 1
ATOM 731 O O . GLY A 1 95 ? -1.472 -15.436 23.604 1.00 86.06 95 GLY A O 1
ATOM 732 N N . ARG A 1 96 ? 0.379 -16.623 23.987 1.00 78.38 96 ARG A N 1
ATOM 733 C CA . ARG A 1 96 ? 1.072 -16.173 22.761 1.00 78.38 96 ARG A CA 1
ATOM 734 C C . ARG A 1 96 ? 0.290 -16.429 21.466 1.00 78.38 96 ARG A C 1
ATOM 736 O O . ARG A 1 96 ? 0.461 -15.681 20.505 1.00 78.38 96 ARG A O 1
ATOM 743 N N . ARG A 1 97 ? -0.508 -17.500 21.428 1.00 81.56 97 ARG A N 1
ATOM 744 C CA . ARG A 1 97 ? -1.368 -17.877 20.291 1.00 81.56 97 ARG A CA 1
ATOM 745 C C . ARG A 1 97 ? -2.834 -17.478 20.490 1.00 81.56 97 ARG A C 1
ATOM 747 O O . ARG A 1 97 ? -3.626 -17.707 19.587 1.00 81.56 97 ARG A O 1
ATOM 754 N N . SER A 1 98 ? -3.181 -16.915 21.644 1.00 87.88 98 SER A N 1
ATOM 755 C CA . SER A 1 98 ? -4.546 -16.493 21.943 1.00 87.88 98 SER A CA 1
ATOM 756 C C . SER A 1 98 ? -4.910 -15.231 21.157 1.00 87.88 98 SER A C 1
ATOM 758 O O . SER A 1 98 ? -4.005 -14.480 20.761 1.00 87.88 98 SER A O 1
ATOM 760 N N . PRO A 1 99 ? -6.213 -14.981 20.952 1.00 89.38 99 PRO A N 1
ATOM 761 C CA . PRO A 1 99 ? -6.691 -13.713 20.430 1.00 89.38 99 PRO A CA 1
ATOM 762 C C . PRO A 1 99 ? -6.166 -12.537 21.254 1.00 89.38 99 PRO A C 1
ATOM 764 O O . PRO A 1 99 ? -6.036 -12.620 22.478 1.00 89.38 99 PRO A O 1
ATOM 767 N N . ILE A 1 100 ? -5.831 -11.464 20.551 1.00 92.50 100 ILE A N 1
ATOM 768 C CA . ILE A 1 100 ? -5.446 -10.183 21.128 1.00 92.50 100 ILE A CA 1
ATOM 769 C C . ILE A 1 100 ? -6.721 -9.355 21.235 1.00 92.50 100 ILE A C 1
ATOM 771 O O . ILE A 1 100 ? -7.450 -9.241 20.252 1.00 92.50 100 ILE A O 1
ATOM 775 N N . VAL A 1 101 ? -6.962 -8.763 22.400 1.00 93.62 101 VAL A N 1
ATOM 776 C CA . VAL A 1 101 ? -8.133 -7.919 22.663 1.00 93.62 101 VAL A CA 1
ATOM 777 C C . VAL A 1 101 ? -7.696 -6.530 23.120 1.00 93.62 101 VAL A C 1
ATOM 779 O O . VAL A 1 101 ? -6.608 -6.361 23.678 1.00 93.62 101 VAL A O 1
ATOM 782 N N . LEU A 1 102 ? -8.519 -5.512 22.852 1.00 95.38 102 LEU A N 1
ATOM 783 C CA . LEU A 1 102 ? -8.278 -4.160 23.360 1.00 95.38 102 LEU A CA 1
ATOM 784 C C . LEU A 1 102 ? -8.637 -4.089 24.847 1.00 95.38 102 LEU A C 1
ATOM 786 O O . LEU A 1 102 ? -9.718 -4.518 25.243 1.00 95.38 102 LEU A O 1
ATOM 790 N N . THR A 1 103 ? -7.779 -3.462 25.649 1.00 96.75 103 THR A N 1
ATOM 791 C CA . THR A 1 103 ? -8.142 -3.059 27.017 1.00 96.75 103 THR A CA 1
ATOM 792 C C . THR A 1 103 ? -9.108 -1.864 26.979 1.00 96.75 103 THR A C 1
ATOM 794 O O . THR A 1 103 ? -9.307 -1.252 25.926 1.00 96.75 103 THR A O 1
ATOM 797 N N . ALA A 1 104 ? -9.648 -1.436 28.126 1.00 96.56 104 ALA A N 1
ATOM 798 C CA . ALA A 1 104 ? -10.434 -0.195 28.204 1.00 96.56 104 ALA A CA 1
ATOM 799 C C . ALA A 1 104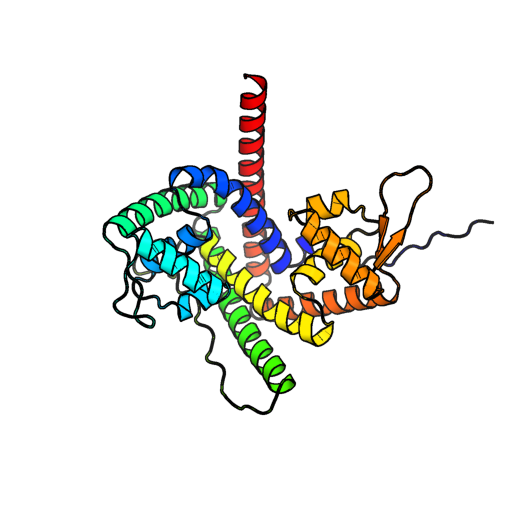 ? -9.650 1.029 27.682 1.00 96.56 104 ALA A C 1
ATOM 801 O O . ALA A 1 104 ? -10.164 1.814 26.887 1.00 96.56 104 ALA A O 1
ATOM 802 N N . LYS A 1 105 ? -8.364 1.142 28.049 1.00 96.81 105 LYS A N 1
ATOM 803 C CA . LYS A 1 105 ? -7.456 2.179 27.531 1.00 96.81 105 LYS A CA 1
ATOM 804 C C . LYS A 1 105 ? -7.240 2.031 26.021 1.00 96.81 105 LYS A C 1
ATOM 806 O O . LYS A 1 105 ? -7.257 3.023 25.295 1.00 96.81 105 LYS A O 1
ATOM 811 N N . GLY A 1 106 ? -7.059 0.798 25.546 1.00 96.44 106 GLY A N 1
ATOM 812 C CA . GLY A 1 106 ? -6.964 0.475 24.124 1.00 96.44 106 GLY A CA 1
ATOM 813 C C . GLY A 1 106 ? -8.189 0.903 23.330 1.00 96.44 106 GLY A C 1
ATOM 814 O O . GLY A 1 106 ? -8.044 1.449 22.239 1.00 96.44 106 GLY A O 1
ATOM 815 N N . ARG A 1 107 ? -9.387 0.710 23.891 1.00 95.44 107 ARG A N 1
ATOM 816 C CA . ARG A 1 107 ? -10.654 1.096 23.264 1.00 95.44 107 ARG A CA 1
ATOM 817 C C . ARG A 1 107 ? -10.781 2.611 23.119 1.00 95.44 107 ARG A C 1
ATOM 819 O O . ARG A 1 107 ? -11.163 3.068 22.049 1.00 95.44 107 ARG A O 1
ATOM 826 N N . THR A 1 108 ? -10.377 3.389 24.125 1.00 95.88 108 THR A N 1
ATOM 827 C CA . THR A 1 108 ? -10.332 4.858 24.010 1.00 95.88 108 THR A CA 1
ATOM 828 C C . THR A 1 108 ? -9.420 5.306 22.867 1.00 95.88 108 THR A C 1
ATOM 830 O O . THR A 1 108 ? -9.827 6.110 22.032 1.00 95.88 108 THR A O 1
ATOM 833 N N . VAL A 1 109 ? -8.208 4.743 22.779 1.00 95.88 109 VAL A N 1
ATOM 834 C CA . VAL A 1 109 ? -7.259 5.069 21.698 1.00 95.88 109 VAL A CA 1
ATOM 835 C C . VAL A 1 109 ? -7.778 4.606 20.334 1.00 95.88 109 VAL A C 1
ATOM 837 O O . VAL A 1 109 ? -7.563 5.281 19.324 1.00 95.88 109 VAL A O 1
ATOM 840 N N . PHE A 1 110 ? -8.469 3.467 20.282 1.00 94.00 110 PHE A N 1
ATOM 841 C CA . PHE A 1 110 ? -9.135 2.985 19.077 1.00 94.00 110 PHE A CA 1
ATOM 842 C C . PHE A 1 110 ? -10.188 3.980 18.583 1.00 94.00 110 PHE A C 1
ATOM 844 O O . PHE A 1 110 ? -10.122 4.367 17.418 1.00 94.00 110 PHE A O 1
ATOM 851 N N . GLU A 1 111 ? -11.091 4.448 19.448 1.00 93.50 111 GLU A N 1
ATOM 852 C CA . GLU A 1 111 ? -12.132 5.410 19.063 1.00 93.50 111 GLU A CA 1
ATOM 853 C C . GLU A 1 111 ? -11.548 6.749 18.602 1.00 93.50 111 GLU A C 1
ATOM 855 O O . GLU A 1 111 ? -11.947 7.280 17.563 1.00 93.50 111 GLU A O 1
ATOM 860 N N . GLU A 1 112 ? -10.535 7.262 19.306 1.00 94.56 112 GLU A N 1
ATOM 861 C CA . GLU A 1 112 ? -9.815 8.473 18.896 1.00 94.56 112 GLU A CA 1
ATOM 862 C C . GLU A 1 112 ? -9.178 8.300 17.506 1.00 94.56 112 GLU A C 1
ATOM 864 O O . GLU A 1 112 ? -9.345 9.132 16.607 1.00 94.56 112 GLU A O 1
ATOM 869 N N . THR A 1 113 ? -8.496 7.172 17.289 1.00 93.62 113 THR A N 1
ATOM 870 C CA . THR A 1 113 ? -7.864 6.854 16.002 1.00 93.62 113 THR A CA 1
ATOM 871 C C . THR A 1 113 ? -8.908 6.701 14.893 1.00 93.62 113 THR A C 1
ATOM 873 O O . THR A 1 113 ? -8.687 7.172 13.771 1.00 93.62 113 THR A O 1
ATOM 876 N N . MET A 1 114 ? -10.049 6.074 15.192 1.00 91.69 114 MET A N 1
ATOM 877 C CA . MET A 1 114 ? -11.166 5.897 14.265 1.00 91.69 114 MET A CA 1
ATOM 878 C C . MET A 1 114 ? -11.802 7.227 13.879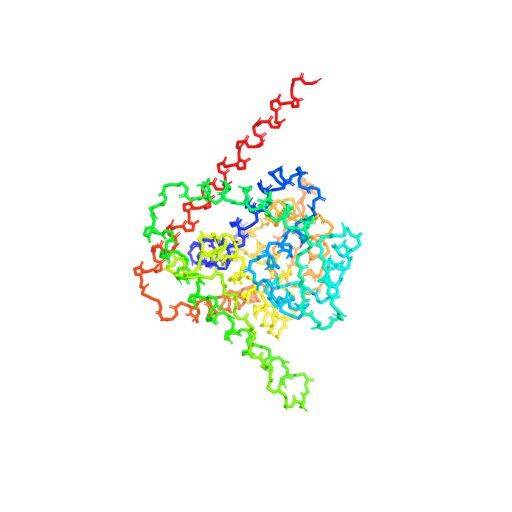 1.00 91.69 114 MET A C 1
ATOM 880 O O . MET A 1 114 ? -12.124 7.417 12.708 1.00 91.69 114 MET A O 1
ATOM 884 N N . GLN A 1 115 ? -11.929 8.175 14.807 1.00 93.19 115 GLN A N 1
ATOM 885 C CA . GLN A 1 115 ? -12.475 9.493 14.496 1.00 93.19 115 GLN A CA 1
ATOM 886 C C . GLN A 1 115 ? -11.591 10.259 13.507 1.00 93.19 115 GLN A C 1
ATOM 888 O O . GLN A 1 115 ? -12.086 10.823 12.528 1.00 93.19 115 GLN A O 1
ATOM 893 N N . ILE A 1 116 ? -10.270 10.220 13.700 1.00 93.19 116 ILE A N 1
ATOM 894 C CA . ILE A 1 116 ? -9.319 10.795 12.737 1.00 93.19 116 ILE A CA 1
ATOM 895 C C . ILE A 1 116 ? -9.421 10.055 11.397 1.00 93.19 116 ILE A C 1
ATOM 897 O O . ILE A 1 116 ? -9.455 10.684 10.339 1.00 93.19 116 ILE A O 1
ATOM 901 N N . ALA A 1 117 ? -9.511 8.721 11.425 1.00 91.50 117 ALA A N 1
ATOM 902 C CA . ALA A 1 117 ? -9.638 7.916 10.216 1.00 91.50 117 ALA A CA 1
ATOM 903 C C . ALA A 1 117 ? -10.908 8.265 9.422 1.00 91.50 117 ALA A C 1
ATOM 905 O O . ALA A 1 117 ? -10.822 8.426 8.206 1.00 91.50 117 ALA A O 1
ATOM 906 N N . ARG A 1 118 ? -12.058 8.436 10.090 1.00 92.06 118 ARG A N 1
ATOM 907 C CA . ARG A 1 118 ? -13.339 8.827 9.477 1.00 92.06 118 ARG A CA 1
ATOM 908 C C . ARG A 1 118 ? -13.253 10.204 8.823 1.00 92.06 118 ARG A C 1
ATOM 910 O O . ARG A 1 118 ? -13.590 10.339 7.648 1.00 92.06 118 ARG A O 1
ATOM 917 N N . SER A 1 119 ? -12.713 11.196 9.533 1.00 92.75 119 SER A N 1
ATOM 918 C CA . SER A 1 119 ? -12.493 12.544 8.988 1.00 92.75 119 SER A CA 1
ATOM 919 C C . SER A 1 119 ? -11.613 12.519 7.737 1.00 92.75 119 SER A C 1
ATOM 921 O O . SER A 1 119 ? -11.908 13.177 6.740 1.00 92.75 119 SER A O 1
ATOM 923 N N . ARG A 1 120 ? -10.550 11.709 7.745 1.00 92.19 120 ARG A N 1
ATOM 924 C CA . ARG A 1 120 ? -9.677 11.555 6.575 1.00 92.19 120 ARG A CA 1
ATOM 925 C C . ARG A 1 120 ? -10.348 10.802 5.434 1.00 92.19 120 ARG A C 1
ATOM 927 O O . ARG A 1 120 ? -10.188 11.199 4.286 1.00 92.19 120 ARG A O 1
ATOM 934 N N . ASN A 1 121 ? -11.122 9.759 5.727 1.00 93.25 121 ASN A N 1
ATOM 935 C CA . ASN A 1 121 ? -11.906 9.043 4.723 1.00 93.25 121 ASN A CA 1
ATOM 936 C C . ASN A 1 121 ? -12.861 9.997 3.994 1.00 93.25 121 ASN A C 1
ATOM 938 O O . ASN A 1 121 ? -12.923 9.969 2.767 1.00 93.25 121 ASN A O 1
ATOM 942 N N . ALA A 1 122 ? -13.521 10.897 4.730 1.00 93.19 122 ALA A N 1
ATOM 943 C CA . ALA A 1 122 ? -14.386 11.926 4.158 1.00 93.19 122 ALA A CA 1
ATOM 944 C C . ALA A 1 122 ? -13.618 12.875 3.221 1.00 93.19 122 ALA A C 1
ATOM 946 O O . ALA A 1 122 ? -14.053 13.100 2.097 1.00 93.19 122 ALA A O 1
ATOM 947 N N . ILE A 1 123 ? -12.442 13.372 3.629 1.00 93.69 123 ILE A N 1
ATOM 948 C CA . ILE A 1 123 ? -11.588 14.230 2.782 1.00 93.69 123 ILE A CA 1
ATOM 949 C C . ILE A 1 123 ? -11.172 13.504 1.496 1.00 93.69 123 ILE A C 1
ATOM 951 O O . ILE A 1 123 ? -11.262 14.060 0.401 1.00 93.69 123 ILE A O 1
ATOM 955 N N . LEU A 1 124 ? -10.723 12.255 1.618 1.00 94.75 124 LEU A N 1
ATOM 956 C CA . LEU A 1 124 ? -10.233 11.468 0.488 1.00 94.75 124 LEU A CA 1
ATOM 957 C C . LEU A 1 124 ? -11.336 11.109 -0.513 1.00 94.75 124 LEU A C 1
ATOM 959 O O . LEU A 1 124 ? -11.050 10.956 -1.700 1.00 94.75 124 LEU A O 1
ATOM 963 N N . THR A 1 125 ? -12.586 11.013 -0.064 1.00 95.56 125 THR A N 1
ATOM 964 C CA . THR A 1 125 ? -13.740 10.631 -0.894 1.00 95.56 125 THR A CA 1
ATOM 965 C C . THR A 1 125 ? -14.552 11.822 -1.408 1.00 95.56 125 THR A C 1
ATOM 967 O O . THR A 1 125 ? -15.539 11.624 -2.112 1.00 95.56 125 THR A O 1
ATOM 970 N N . VAL A 1 126 ? -14.122 13.067 -1.158 1.00 95.88 126 VAL A N 1
ATOM 971 C CA . VAL A 1 126 ? -14.792 14.276 -1.673 1.00 95.88 126 VAL A CA 1
ATOM 972 C C . VAL A 1 126 ? -15.032 14.190 -3.186 1.00 95.88 126 VAL A C 1
ATOM 974 O O . VAL A 1 126 ? -14.096 14.094 -3.988 1.00 95.88 126 VAL A O 1
ATOM 977 N N . GLY A 1 127 ? -16.295 14.320 -3.593 1.00 95.31 127 GLY A N 1
ATOM 978 C CA . GLY A 1 127 ? -16.718 14.273 -4.996 1.00 95.31 127 GLY A CA 1
ATOM 979 C C . GLY A 1 127 ? -16.942 12.866 -5.556 1.00 95.31 127 GLY A C 1
ATOM 980 O O . GLY A 1 127 ? -17.145 12.745 -6.758 1.00 95.31 127 GLY A O 1
ATOM 981 N N . LEU A 1 128 ? -16.907 11.827 -4.718 1.00 95.00 128 LEU A N 1
ATOM 982 C CA . LEU A 1 128 ? -17.439 10.502 -5.038 1.00 95.00 128 LEU A CA 1
ATOM 983 C C . LEU A 1 128 ? -18.797 10.336 -4.353 1.00 95.00 128 LEU A C 1
ATOM 985 O O . LEU A 1 128 ? -18.918 10.605 -3.159 1.00 95.00 128 LEU A O 1
ATOM 989 N N . GLY A 1 129 ? -19.815 9.907 -5.102 1.00 91.38 129 GLY A N 1
ATOM 990 C CA . GLY A 1 129 ? -21.111 9.563 -4.518 1.00 91.38 129 GLY A CA 1
ATOM 991 C C . GLY A 1 129 ? -21.047 8.249 -3.735 1.00 91.38 129 GLY A C 1
ATOM 992 O O . GLY A 1 129 ? -20.136 7.442 -3.930 1.00 91.38 129 GLY A O 1
ATOM 993 N N . GLU A 1 130 ? -22.048 7.986 -2.894 1.00 89.88 130 GLU A N 1
ATOM 994 C CA . GLU A 1 130 ? -22.127 6.747 -2.101 1.00 89.88 130 GLU A CA 1
ATOM 995 C C . GLU A 1 130 ? -22.044 5.488 -2.976 1.00 89.88 130 GLU A C 1
ATOM 997 O O . GLU A 1 130 ? -21.293 4.563 -2.670 1.00 89.88 130 GLU A O 1
ATOM 1002 N N . ALA A 1 131 ? -22.732 5.487 -4.123 1.00 90.88 131 ALA A N 1
ATOM 1003 C CA . ALA A 1 131 ? -22.690 4.382 -5.076 1.00 90.88 131 ALA A CA 1
ATOM 1004 C C . ALA A 1 131 ? -21.288 4.154 -5.673 1.00 90.88 131 ALA A C 1
ATOM 1006 O O . ALA A 1 131 ? -20.939 3.016 -5.987 1.00 90.88 131 ALA A O 1
ATOM 1007 N N . ASP A 1 132 ? -20.484 5.208 -5.852 1.00 93.38 132 ASP A N 1
ATOM 1008 C CA . ASP A 1 132 ? -19.114 5.092 -6.368 1.00 93.38 132 ASP A CA 1
ATOM 1009 C C . ASP A 1 132 ? -18.157 4.567 -5.303 1.00 93.38 132 ASP A C 1
ATOM 1011 O O . ASP A 1 132 ? -17.318 3.719 -5.603 1.00 93.38 132 ASP A O 1
ATOM 1015 N N . VAL A 1 133 ? -18.312 5.011 -4.052 1.00 92.88 133 VAL A N 1
ATOM 1016 C CA . VAL A 1 133 ? -17.547 4.479 -2.914 1.00 92.88 133 VAL A CA 1
ATOM 1017 C C . VAL A 1 133 ? -17.889 3.006 -2.680 1.00 92.88 133 VAL A C 1
ATOM 1019 O O . VAL A 1 133 ? -16.983 2.185 -2.537 1.00 92.88 133 VAL A O 1
ATOM 1022 N N . ALA A 1 134 ? -19.172 2.642 -2.713 1.00 91.12 134 ALA A N 1
ATOM 1023 C CA . ALA A 1 134 ? -19.610 1.254 -2.591 1.00 91.12 134 ALA A CA 1
ATOM 1024 C C . ALA A 1 134 ? -19.040 0.380 -3.720 1.00 91.12 134 ALA A C 1
ATOM 1026 O O . ALA A 1 134 ? -18.502 -0.697 -3.460 1.00 91.12 134 ALA A O 1
ATOM 1027 N N . HIS A 1 135 ? -19.078 0.867 -4.965 1.00 93.38 135 HIS A N 1
ATOM 1028 C CA . HIS A 1 135 ? -18.496 0.163 -6.106 1.00 93.38 135 HIS A CA 1
ATOM 1029 C C . HIS A 1 135 ? -16.970 0.017 -5.994 1.00 93.38 135 HIS A C 1
ATOM 1031 O O . HIS A 1 135 ? -16.438 -1.061 -6.257 1.00 93.38 135 HIS A O 1
ATOM 1037 N N . LEU A 1 136 ? -16.262 1.067 -5.561 1.00 94.69 136 LEU A N 1
ATOM 1038 C CA . LEU A 1 136 ? -14.822 1.025 -5.294 1.00 94.69 136 LEU A CA 1
ATOM 1039 C C . LEU A 1 136 ? -14.485 -0.058 -4.263 1.00 94.69 136 LEU A C 1
ATOM 1041 O O . LEU A 1 136 ? -13.573 -0.855 -4.486 1.00 94.69 136 LEU A O 1
ATOM 1045 N N . LEU A 1 137 ? -15.208 -0.098 -3.142 1.00 92.31 137 LEU A N 1
ATOM 1046 C CA . LEU A 1 137 ? -14.993 -1.085 -2.084 1.00 92.31 137 LEU A CA 1
ATOM 1047 C C . LEU A 1 137 ? -15.299 -2.503 -2.574 1.00 92.31 137 LEU A C 1
ATOM 1049 O O . LEU A 1 137 ? -14.489 -3.402 -2.358 1.00 92.31 137 LEU A O 1
ATOM 1053 N N . TRP A 1 138 ? -16.410 -2.699 -3.291 1.00 92.25 138 TRP A N 1
ATOM 1054 C CA . TRP A 1 138 ? -16.753 -3.983 -3.905 1.00 92.25 138 TRP A CA 1
ATOM 1055 C C . TRP A 1 138 ? -15.652 -4.469 -4.859 1.00 92.25 138 TRP A C 1
ATOM 1057 O O . TRP A 1 138 ? -15.108 -5.553 -4.649 1.00 92.25 138 TRP A O 1
ATOM 1067 N N . MET A 1 139 ? -15.234 -3.644 -5.825 1.00 94.56 139 MET A N 1
ATOM 1068 C CA . MET A 1 139 ? -14.134 -3.976 -6.740 1.00 94.56 139 MET A CA 1
ATOM 1069 C C . MET A 1 139 ? -12.840 -4.284 -5.980 1.00 94.56 139 MET A C 1
ATOM 1071 O O . MET A 1 139 ? -12.166 -5.266 -6.279 1.00 94.56 139 MET A O 1
ATOM 1075 N N . THR A 1 140 ? -12.502 -3.495 -4.955 1.00 93.81 140 THR A N 1
ATOM 1076 C CA . THR A 1 140 ? -11.303 -3.728 -4.134 1.00 93.81 140 THR A CA 1
ATOM 1077 C C . THR A 1 140 ? -11.344 -5.099 -3.457 1.00 93.81 140 THR A C 1
ATOM 1079 O O . THR A 1 140 ? -10.326 -5.794 -3.439 1.00 93.81 140 THR A O 1
ATOM 1082 N N . ARG A 1 141 ? -12.504 -5.525 -2.935 1.00 89.81 141 ARG A N 1
ATOM 1083 C CA . ARG A 1 141 ? -12.684 -6.856 -2.325 1.00 89.81 141 ARG A CA 1
ATOM 1084 C C . ARG A 1 141 ? -12.501 -7.971 -3.355 1.00 89.81 141 ARG A C 1
ATOM 1086 O O . ARG A 1 141 ? -11.712 -8.882 -3.103 1.00 89.81 141 ARG A O 1
ATOM 1093 N N . GLN A 1 142 ? -13.123 -7.856 -4.531 1.00 91.44 142 GLN A N 1
ATOM 1094 C CA . GLN A 1 142 ? -12.963 -8.833 -5.618 1.00 91.44 142 GLN A CA 1
ATOM 1095 C C . GLN A 1 142 ? -11.493 -8.972 -6.041 1.00 91.44 142 GLN A C 1
ATOM 1097 O O . GLN A 1 142 ? -10.956 -10.079 -6.113 1.00 91.44 142 GLN A O 1
ATOM 1102 N N . LEU A 1 143 ? -10.804 -7.847 -6.255 1.00 93.62 143 LEU A N 1
ATOM 1103 C CA . LEU A 1 143 ? -9.385 -7.847 -6.616 1.00 93.62 143 LEU A CA 1
ATOM 1104 C C . LEU A 1 143 ? -8.505 -8.397 -5.486 1.00 93.62 143 LEU A C 1
ATOM 1106 O O . LEU A 1 143 ? -7.513 -9.069 -5.762 1.00 93.62 143 LEU A O 1
ATOM 1110 N N . THR A 1 144 ? -8.862 -8.154 -4.220 1.00 90.88 144 THR A N 1
ATOM 1111 C CA . THR A 1 144 ? -8.124 -8.685 -3.061 1.00 90.88 144 THR A CA 1
ATOM 1112 C C . THR A 1 144 ? -8.242 -10.202 -2.990 1.00 90.88 144 THR A C 1
ATOM 1114 O O . THR A 1 144 ? -7.227 -10.870 -2.795 1.00 90.88 144 THR A O 1
ATOM 1117 N N . ALA A 1 145 ? -9.439 -10.752 -3.215 1.00 89.06 145 ALA A N 1
ATOM 1118 C CA . ALA A 1 145 ? -9.659 -12.195 -3.278 1.00 89.06 145 ALA A CA 1
ATOM 1119 C C . ALA A 1 145 ? -8.800 -12.846 -4.372 1.00 89.06 145 ALA A C 1
ATOM 1121 O O . ALA A 1 145 ? -8.055 -13.790 -4.109 1.00 89.06 145 ALA A O 1
ATOM 1122 N N . ARG A 1 146 ? -8.792 -12.272 -5.580 1.00 91.88 146 ARG A N 1
ATOM 1123 C CA . ARG A 1 146 ? -7.944 -12.759 -6.681 1.00 91.88 146 ARG A CA 1
ATOM 1124 C C . ARG A 1 146 ? -6.451 -12.622 -6.373 1.00 91.88 146 ARG A C 1
ATOM 1126 O O . ARG A 1 146 ? -5.675 -13.532 -6.652 1.00 91.88 146 ARG A O 1
ATOM 1133 N N . ALA A 1 147 ? -6.028 -11.520 -5.753 1.00 91.31 147 ALA A N 1
ATOM 1134 C CA . ALA A 1 147 ? -4.635 -11.322 -5.354 1.00 91.31 147 ALA A CA 1
ATOM 1135 C C . ALA A 1 147 ? -4.186 -12.313 -4.266 1.00 91.31 147 ALA A C 1
ATOM 1137 O O . ALA A 1 147 ? -3.016 -12.699 -4.238 1.00 91.31 147 ALA A O 1
ATOM 1138 N N . ALA A 1 148 ? -5.098 -12.744 -3.392 1.00 87.94 148 ALA A N 1
ATOM 1139 C CA . ALA A 1 148 ? -4.850 -13.784 -2.401 1.00 87.94 148 ALA A CA 1
ATOM 1140 C C . ALA A 1 148 ? -4.672 -15.166 -3.046 1.00 87.94 148 ALA A C 1
ATOM 1142 O O . ALA A 1 148 ? -3.707 -15.853 -2.709 1.00 87.94 148 ALA A O 1
ATOM 1143 N N . VAL A 1 149 ? -5.512 -15.524 -4.025 1.00 89.38 149 VAL A N 1
ATOM 1144 C CA . VAL A 1 149 ? -5.349 -16.748 -4.835 1.00 89.38 149 VAL A CA 1
ATOM 1145 C C . VAL A 1 149 ? -3.995 -16.745 -5.544 1.00 89.38 149 VAL A C 1
ATOM 1147 O O . VAL A 1 149 ? -3.225 -17.697 -5.426 1.00 89.38 149 VAL A O 1
ATOM 1150 N N . LEU A 1 150 ? -3.647 -15.637 -6.207 1.00 90.19 150 LEU A N 1
ATOM 1151 C CA . LEU A 1 150 ? -2.352 -15.500 -6.874 1.00 90.19 150 LEU A CA 1
ATOM 1152 C C . LEU A 1 150 ? -1.184 -15.613 -5.883 1.00 90.19 150 LEU A C 1
ATOM 1154 O O . LEU A 1 150 ? -0.159 -16.207 -6.196 1.00 90.19 150 LEU A O 1
ATOM 1158 N N . PHE A 1 151 ? -1.320 -15.068 -4.673 1.00 87.62 151 PHE A N 1
ATOM 1159 C CA . PHE A 1 151 ? -0.305 -15.215 -3.632 1.00 87.62 151 PHE A CA 1
ATOM 1160 C C . PHE A 1 151 ? -0.149 -16.658 -3.151 1.00 87.62 151 PHE A C 1
ATOM 1162 O O . PHE A 1 151 ? 0.984 -17.104 -2.985 1.00 87.62 151 PHE A O 1
ATOM 1169 N N . ALA A 1 152 ? -1.248 -17.382 -2.940 1.00 84.81 152 ALA A N 1
ATOM 1170 C CA . ALA A 1 152 ? -1.203 -18.794 -2.570 1.00 84.81 152 ALA A CA 1
ATOM 1171 C C . ALA A 1 152 ? -0.494 -19.625 -3.651 1.00 84.81 152 ALA A C 1
ATOM 1173 O O . ALA A 1 152 ? 0.433 -20.368 -3.332 1.00 84.81 152 ALA A O 1
ATOM 1174 N N . HIS A 1 153 ? -0.842 -19.400 -4.921 1.00 87.56 153 HIS A N 1
ATOM 1175 C CA . HIS A 1 153 ? -0.194 -20.042 -6.063 1.00 87.56 153 HIS A CA 1
ATOM 1176 C C . HIS A 1 153 ? 1.313 -19.748 -6.122 1.00 87.56 153 HIS A C 1
ATOM 1178 O O . HIS A 1 153 ? 2.122 -20.667 -6.190 1.00 87.56 153 HIS A O 1
ATOM 1184 N N . GLU A 1 154 ? 1.726 -18.479 -6.022 1.00 88.88 154 GLU A N 1
ATOM 1185 C CA . GLU A 1 154 ? 3.154 -18.126 -6.056 1.00 88.88 154 GLU A CA 1
ATOM 1186 C C . GLU A 1 154 ? 3.934 -18.743 -4.895 1.00 88.88 154 GLU A C 1
ATOM 1188 O O . GLU A 1 154 ? 5.075 -19.163 -5.070 1.00 88.88 154 GLU A O 1
ATOM 1193 N N . ARG A 1 155 ? 3.325 -18.842 -3.707 1.00 84.00 155 ARG A N 1
ATOM 1194 C CA . ARG A 1 155 ? 3.953 -19.534 -2.577 1.00 84.00 155 ARG A CA 1
ATOM 1195 C C . ARG A 1 155 ? 4.135 -21.019 -2.847 1.00 84.00 155 ARG A C 1
ATOM 1197 O O . ARG A 1 155 ? 5.168 -21.549 -2.455 1.00 84.00 155 ARG A O 1
ATOM 1204 N N . GLN A 1 156 ? 3.153 -21.667 -3.467 1.00 83.56 156 GLN A N 1
ATOM 1205 C CA . GLN A 1 156 ? 3.238 -23.078 -3.820 1.00 83.56 156 GLN A CA 1
ATOM 1206 C C . GLN A 1 156 ? 4.360 -23.310 -4.836 1.00 83.56 156 GLN A C 1
ATOM 1208 O O . GLN A 1 156 ? 5.274 -24.072 -4.548 1.00 83.56 156 GLN A O 1
ATOM 1213 N N . VAL A 1 157 ? 4.375 -22.567 -5.946 1.00 84.69 157 VAL A N 1
ATOM 1214 C CA . VAL A 1 157 ? 5.411 -22.710 -6.984 1.00 84.69 157 VAL A CA 1
ATOM 1215 C C . VAL A 1 157 ? 6.808 -22.406 -6.430 1.00 84.69 157 VAL A C 1
ATOM 1217 O O . VAL A 1 157 ? 7.769 -23.117 -6.722 1.00 84.69 157 VAL A O 1
ATOM 1220 N N . SER A 1 158 ? 6.953 -21.371 -5.595 1.00 80.00 158 SER A N 1
ATOM 1221 C CA . SER A 1 158 ? 8.237 -21.057 -4.953 1.00 80.00 158 SER A CA 1
ATOM 1222 C C . SER A 1 158 ? 8.661 -22.089 -3.900 1.00 80.00 158 SER A C 1
ATOM 1224 O O . SER A 1 158 ? 9.859 -22.268 -3.708 1.00 80.00 158 SER A O 1
ATOM 1226 N N . ALA A 1 159 ? 7.722 -22.757 -3.221 1.00 71.12 159 ALA A N 1
ATOM 1227 C CA . ALA A 1 159 ? 8.024 -23.832 -2.273 1.00 71.12 159 ALA A CA 1
ATOM 1228 C C . ALA A 1 159 ? 8.406 -25.135 -2.992 1.00 71.12 159 ALA A C 1
ATOM 1230 O O . ALA A 1 159 ? 9.390 -25.764 -2.616 1.00 71.12 159 ALA A O 1
ATOM 1231 N N . GLU A 1 160 ? 7.695 -25.484 -4.067 1.00 59.75 160 GLU A N 1
ATOM 1232 C CA . GLU A 1 160 ? 8.019 -26.609 -4.956 1.00 59.75 160 GLU A CA 1
ATOM 1233 C C . GLU A 1 160 ? 9.397 -26.439 -5.611 1.00 59.75 160 GLU A C 1
ATOM 1235 O O . GLU A 1 160 ? 10.114 -27.414 -5.814 1.00 59.75 160 GLU A O 1
ATOM 1240 N N . SER A 1 161 ? 9.805 -25.193 -5.873 1.00 57.53 161 SER A N 1
ATOM 1241 C CA . SER A 1 161 ? 11.146 -24.859 -6.369 1.00 57.53 161 SER A CA 1
ATOM 1242 C C . SER A 1 161 ? 12.247 -24.948 -5.295 1.00 57.53 161 SER A C 1
ATOM 1244 O O . SER A 1 161 ? 13.423 -24.884 -5.648 1.00 57.53 161 SER A O 1
ATOM 1246 N N . ALA A 1 162 ? 11.899 -25.034 -4.000 1.00 57.41 162 ALA A N 1
ATOM 1247 C CA . ALA A 1 162 ? 12.841 -24.930 -2.881 1.00 57.41 162 ALA A CA 1
ATOM 1248 C C . ALA A 1 162 ? 13.173 -26.270 -2.187 1.00 57.41 162 ALA A C 1
ATOM 1250 O O . ALA A 1 162 ? 14.335 -26.429 -1.831 1.00 57.41 162 ALA A O 1
ATOM 1251 N N . ASP A 1 163 ? 12.219 -27.201 -1.996 1.00 49.00 163 ASP A N 1
ATOM 1252 C CA . ASP A 1 163 ? 12.442 -28.642 -1.702 1.00 49.00 163 ASP A CA 1
ATOM 1253 C C . ASP A 1 163 ? 11.104 -29.423 -1.583 1.00 49.00 163 ASP A C 1
ATOM 1255 O O . ASP A 1 163 ? 10.060 -28.839 -1.277 1.00 49.00 163 ASP A O 1
ATOM 1259 N N . GLN A 1 164 ? 11.137 -30.753 -1.764 1.00 46.91 164 GLN A N 1
ATOM 1260 C CA . GLN A 1 164 ? 10.012 -31.707 -1.678 1.00 46.91 164 GLN A CA 1
ATOM 1261 C C . GLN A 1 164 ? 9.392 -31.780 -0.266 1.00 46.91 164 GLN A C 1
ATOM 1263 O O . GLN A 1 164 ? 9.681 -32.673 0.527 1.00 46.91 164 GLN A O 1
ATOM 1268 N N . GLY A 1 165 ? 8.493 -30.853 0.059 1.00 36.75 165 GLY A N 1
ATOM 1269 C CA . GLY A 1 165 ? 7.756 -30.834 1.324 1.00 36.75 165 GLY A CA 1
ATOM 1270 C C . GLY A 1 165 ? 6.289 -30.505 1.102 1.00 36.75 165 GLY A C 1
ATOM 1271 O O . GLY A 1 165 ? 5.878 -29.361 1.282 1.00 36.75 165 GLY A O 1
ATOM 1272 N N . GLY A 1 166 ? 5.509 -31.513 0.699 1.00 33.56 166 GLY A N 1
ATOM 1273 C CA . GLY A 1 166 ? 4.068 -31.429 0.457 1.00 33.56 166 GLY A CA 1
ATOM 1274 C C . GLY A 1 166 ? 3.277 -31.084 1.719 1.00 33.56 166 GLY A C 1
ATOM 1275 O O . GLY A 1 166 ? 2.750 -31.958 2.398 1.00 33.56 166 GLY A O 1
ATOM 1276 N N . GLY A 1 167 ? 3.190 -29.796 2.030 1.00 39.22 167 GLY A N 1
ATOM 1277 C CA . GLY A 1 167 ? 2.208 -29.245 2.950 1.00 39.22 167 GLY A CA 1
ATOM 1278 C C . GLY A 1 167 ? 1.386 -28.203 2.214 1.00 39.22 167 GLY A C 1
ATOM 1279 O O . GLY A 1 167 ? 1.934 -27.189 1.782 1.00 39.22 167 GLY A O 1
ATOM 1280 N N . THR A 1 168 ? 0.080 -28.433 2.075 1.00 41.19 168 THR A N 1
ATOM 1281 C CA . THR A 1 168 ? -0.857 -27.444 1.536 1.00 41.19 168 THR A CA 1
ATOM 1282 C C . THR A 1 168 ? -0.733 -26.172 2.368 1.00 41.19 168 THR A C 1
ATOM 1284 O O . THR A 1 168 ? -1.086 -26.145 3.549 1.00 41.19 168 THR A O 1
ATOM 1287 N N . LEU A 1 169 ? -0.165 -25.117 1.787 1.00 54.09 169 LEU A N 1
ATOM 1288 C CA . LEU A 1 169 ? -0.089 -23.829 2.459 1.00 54.09 169 LEU A CA 1
ATOM 1289 C C . LEU A 1 169 ? -1.522 -23.318 2.601 1.00 54.09 169 LEU A C 1
ATOM 1291 O O . LEU A 1 169 ? -2.181 -23.074 1.595 1.00 54.09 169 LEU A O 1
ATOM 1295 N N . ALA A 1 170 ? -2.001 -23.195 3.842 1.00 56.81 170 ALA A N 1
ATOM 1296 C CA . ALA A 1 170 ? -3.343 -22.694 4.124 1.00 56.81 170 ALA A CA 1
ATOM 1297 C C . ALA A 1 170 ? -3.607 -21.389 3.357 1.00 56.81 170 ALA A C 1
ATOM 1299 O O . ALA A 1 170 ? -2.726 -20.515 3.300 1.00 56.81 170 ALA A O 1
ATOM 1300 N N . GLU A 1 171 ? -4.808 -21.272 2.782 1.00 56.78 171 GLU A N 1
ATOM 1301 C CA . GLU A 1 171 ? -5.219 -20.064 2.077 1.00 56.78 171 GLU A CA 1
ATOM 1302 C C . GLU A 1 171 ? -5.048 -18.849 2.994 1.00 56.78 171 GLU A C 1
ATOM 1304 O O . GLU A 1 171 ? -5.411 -18.888 4.176 1.00 56.78 171 GLU A O 1
ATOM 1309 N N . PRO A 1 172 ? -4.427 -17.771 2.497 1.00 60.88 172 PRO A N 1
ATOM 1310 C CA . PRO A 1 172 ? -4.177 -16.609 3.323 1.00 60.88 172 PRO A CA 1
ATOM 1311 C C . PRO A 1 172 ? -5.525 -15.938 3.651 1.00 60.88 172 PRO A C 1
ATOM 1313 O O . PRO A 1 172 ? -6.282 -15.640 2.726 1.00 60.88 172 PRO A O 1
ATOM 1316 N N . PRO A 1 173 ? -5.846 -15.680 4.935 1.00 65.50 173 PRO A N 1
ATOM 1317 C CA . PRO A 1 173 ? -7.136 -15.119 5.320 1.00 65.50 173 PRO A CA 1
ATOM 1318 C C . PRO A 1 173 ? -7.406 -13.789 4.617 1.00 65.50 173 PRO A C 1
ATOM 1320 O O . PRO A 1 173 ? -6.578 -12.868 4.632 1.00 65.50 173 PRO A O 1
ATOM 1323 N N . LEU A 1 174 ? -8.586 -13.674 4.013 1.00 68.50 174 LEU A N 1
ATOM 1324 C CA . LEU A 1 174 ? -9.044 -12.414 3.452 1.00 68.50 174 LEU A CA 1
ATOM 1325 C C . LEU A 1 174 ? -9.435 -11.460 4.585 1.00 68.50 174 LEU A C 1
ATOM 1327 O O . LEU A 1 174 ? -10.095 -11.875 5.536 1.00 68.50 174 LEU A O 1
ATOM 1331 N N . PRO A 1 175 ? -9.046 -10.179 4.503 1.00 65.81 175 PRO A N 1
ATOM 1332 C CA . PRO A 1 175 ? -9.606 -9.176 5.383 1.00 65.81 175 PRO A CA 1
ATOM 1333 C C . PRO A 1 175 ? -11.116 -9.075 5.162 1.00 65.81 175 PRO A C 1
ATOM 1335 O O . PRO A 1 175 ? -11.570 -8.699 4.081 1.00 65.81 175 PRO A O 1
ATOM 1338 N N . ASP A 1 176 ? -11.883 -9.364 6.202 1.00 66.00 176 ASP A N 1
ATOM 1339 C CA . ASP A 1 176 ? -13.313 -9.100 6.261 1.00 66.00 176 ASP A CA 1
ATOM 1340 C C . ASP A 1 176 ? -13.579 -7.764 6.975 1.00 66.00 176 ASP A C 1
ATOM 1342 O O . ASP A 1 176 ? -13.922 -7.693 8.162 1.00 66.00 176 ASP A O 1
ATOM 1346 N N . TYR A 1 177 ? -13.390 -6.673 6.230 1.00 61.00 177 TYR A N 1
ATOM 1347 C CA . TYR A 1 177 ? -13.685 -5.331 6.726 1.00 61.00 177 TYR A CA 1
ATOM 1348 C C . TYR A 1 177 ? -15.196 -5.059 6.848 1.00 61.00 177 TYR A C 1
ATOM 1350 O O . TYR A 1 177 ? -15.551 -4.014 7.375 1.00 61.00 177 TYR A O 1
ATOM 1358 N N . GLY A 1 178 ? -16.071 -5.980 6.425 1.00 54.53 178 GLY A N 1
ATOM 1359 C CA . GLY A 1 178 ? -17.506 -5.757 6.230 1.00 54.53 178 GLY A CA 1
ATOM 1360 C C . GLY A 1 178 ? -17.830 -5.352 4.790 1.00 54.53 178 GLY A C 1
ATOM 1361 O O . GLY A 1 178 ? -16.964 -4.852 4.061 1.00 54.53 178 GLY A O 1
ATOM 1362 N N . ASP A 1 179 ? -19.071 -5.582 4.361 1.00 51.34 179 ASP A N 1
ATOM 1363 C CA . ASP A 1 179 ? -19.582 -5.232 3.027 1.00 51.34 179 ASP A CA 1
ATOM 1364 C C . ASP A 1 179 ? -20.104 -3.784 2.940 1.00 51.34 179 ASP A C 1
ATOM 1366 O O . ASP A 1 179 ? -20.219 -3.240 1.839 1.00 51.34 179 ASP A O 1
ATOM 1370 N N . GLY A 1 180 ? -20.292 -3.135 4.095 1.00 51.56 180 GLY A N 1
ATOM 1371 C CA . GLY A 1 180 ? -20.899 -1.809 4.222 1.00 51.56 180 GLY A CA 1
ATOM 1372 C C . GLY A 1 180 ? -22.430 -1.836 4.153 1.00 51.56 180 GLY A C 1
ATOM 1373 O O . GLY A 1 180 ? -23.029 -0.773 4.027 1.00 51.56 180 GLY A O 1
ATOM 1374 N N . LEU A 1 181 ? -23.045 -3.025 4.201 1.00 46.22 181 LEU A N 1
ATOM 1375 C CA . LEU A 1 181 ? -24.476 -3.265 4.009 1.00 46.22 181 LEU A CA 1
ATOM 1376 C C . LEU A 1 181 ? -25.124 -4.072 5.155 1.00 46.22 181 LEU A C 1
ATOM 1378 O O . LEU A 1 181 ? -26.327 -3.915 5.352 1.00 46.22 181 LEU A O 1
ATOM 1382 N N . ALA A 1 182 ? -24.385 -4.860 5.952 1.00 39.12 182 ALA A N 1
ATOM 1383 C CA . ALA A 1 182 ? -24.924 -5.483 7.172 1.00 39.12 182 ALA A CA 1
ATOM 1384 C C . ALA A 1 182 ? -23.880 -5.705 8.295 1.00 39.12 182 ALA A C 1
ATOM 1386 O O . ALA A 1 182 ? -22.750 -6.103 8.027 1.00 39.12 182 ALA A O 1
ATOM 1387 N N . GLU A 1 183 ? -24.320 -5.448 9.540 1.00 47.09 183 GLU A N 1
ATOM 1388 C CA . GLU A 1 183 ? -23.599 -5.406 10.835 1.00 47.09 183 GLU A CA 1
ATOM 1389 C C . GLU A 1 183 ? -22.356 -4.489 10.873 1.00 47.09 183 GLU A C 1
ATOM 1391 O O . GLU A 1 183 ? -21.332 -4.733 10.240 1.00 47.09 183 GLU A O 1
ATOM 1396 N N . GLU A 1 184 ? -22.474 -3.385 11.626 1.00 57.62 184 GLU A N 1
ATOM 1397 C CA . GLU A 1 184 ? -21.586 -2.211 11.671 1.00 57.62 184 GLU A CA 1
ATOM 1398 C C . GLU A 1 184 ? -20.130 -2.522 12.073 1.00 57.62 184 GLU A C 1
ATOM 1400 O O . GLU A 1 184 ? -19.662 -2.156 13.150 1.00 57.62 184 GLU A O 1
ATOM 1405 N N . LYS A 1 185 ? -19.346 -3.144 11.188 1.00 65.81 185 LYS A N 1
ATOM 1406 C CA . LYS A 1 185 ? -17.889 -3.148 11.339 1.00 65.81 185 LYS A CA 1
ATOM 1407 C C . LYS A 1 185 ? -17.380 -1.719 11.148 1.00 65.81 185 LYS A C 1
ATOM 1409 O O . LYS A 1 185 ? -17.571 -1.159 10.062 1.00 65.81 185 LYS A O 1
ATOM 1414 N N . PRO A 1 186 ? -16.684 -1.121 12.136 1.00 70.75 186 PRO A N 1
ATOM 1415 C CA . PRO A 1 186 ? -16.301 0.291 12.091 1.00 70.75 186 PRO A CA 1
ATOM 1416 C C . PRO A 1 186 ? -15.486 0.694 10.852 1.00 70.75 186 PRO A C 1
ATOM 1418 O O . PRO A 1 186 ? -15.484 1.868 10.479 1.00 70.75 186 PRO A O 1
ATOM 1421 N N . MET A 1 187 ? -14.793 -0.258 10.210 1.00 77.06 187 MET A N 1
ATOM 1422 C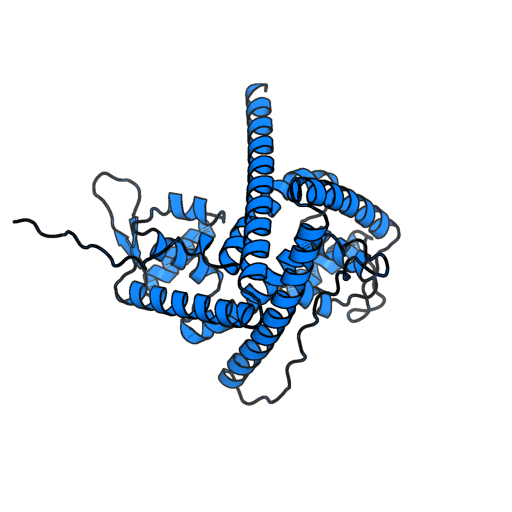 CA . MET A 1 187 ? -13.998 -0.025 9.002 1.00 77.06 187 MET A CA 1
ATOM 1423 C C . MET A 1 187 ? -14.675 -0.406 7.670 1.00 77.06 187 MET A C 1
ATOM 1425 O O . MET A 1 187 ? -14.037 -0.254 6.628 1.00 77.06 187 MET A O 1
ATOM 1429 N N . GLY A 1 188 ? -15.935 -0.855 7.650 1.00 73.75 188 GLY A N 1
ATOM 1430 C CA . GLY A 1 188 ? -16.581 -1.399 6.439 1.00 73.75 188 GLY A CA 1
ATOM 1431 C C . GLY A 1 188 ? -16.755 -0.426 5.278 1.00 73.75 188 GLY A C 1
ATOM 1432 O O . GLY A 1 188 ? -16.789 -0.845 4.121 1.00 73.75 188 GLY A O 1
ATOM 1433 N N . THR A 1 189 ? -16.783 0.873 5.568 1.00 80.00 189 THR A N 1
ATOM 1434 C CA . THR A 1 189 ? -16.879 1.956 4.576 1.00 80.00 189 THR A CA 1
ATOM 1435 C C . THR A 1 189 ? -15.545 2.682 4.352 1.00 80.00 189 THR A C 1
ATOM 1437 O O . THR A 1 189 ? -15.475 3.672 3.620 1.00 80.00 189 THR A O 1
ATOM 1440 N N . MET A 1 190 ? -14.464 2.201 4.975 1.00 87.62 190 MET A N 1
ATOM 1441 C CA . MET A 1 190 ? -13.159 2.857 4.950 1.00 87.62 190 MET A CA 1
ATOM 1442 C C . MET A 1 190 ? -12.350 2.404 3.737 1.00 87.62 190 MET A C 1
ATOM 1444 O O . MET A 1 190 ? -11.976 1.236 3.614 1.00 87.62 190 MET A O 1
ATOM 1448 N N . ILE A 1 191 ? -11.999 3.346 2.862 1.00 90.88 191 ILE A N 1
ATOM 1449 C CA . ILE A 1 191 ? -11.291 3.022 1.616 1.00 90.88 191 ILE A CA 1
ATOM 1450 C C . ILE A 1 191 ? -9.831 2.627 1.867 1.00 90.88 191 ILE A C 1
ATOM 1452 O O . ILE A 1 191 ? -9.295 1.750 1.196 1.00 90.88 191 ILE A O 1
ATOM 1456 N N . PHE A 1 192 ? -9.167 3.241 2.852 1.00 89.31 192 PHE A N 1
ATOM 1457 C CA . PHE A 1 192 ? -7.730 3.045 3.059 1.00 89.31 192 PHE A CA 1
ATOM 1458 C C . PHE A 1 192 ? -7.369 1.614 3.494 1.00 89.31 192 PHE A C 1
ATOM 1460 O O . PHE A 1 192 ? -6.493 1.031 2.853 1.00 89.31 192 PHE A O 1
ATOM 1467 N N . PRO A 1 193 ? -8.017 1.005 4.511 1.00 84.94 193 PRO A N 1
ATOM 1468 C CA . PRO A 1 193 ? -7.741 -0.383 4.886 1.00 84.94 193 PRO A CA 1
ATOM 1469 C C . PRO A 1 193 ? -7.955 -1.368 3.729 1.00 84.94 193 PRO A C 1
ATOM 1471 O O . PRO A 1 193 ? -7.098 -2.221 3.497 1.00 84.94 193 PRO A O 1
ATOM 1474 N N . ALA A 1 194 ? -9.038 -1.205 2.960 1.00 87.94 194 ALA A N 1
ATOM 1475 C CA . ALA A 1 194 ? -9.344 -2.056 1.812 1.00 87.94 194 ALA A CA 1
ATOM 1476 C C . ALA A 1 194 ? -8.261 -1.959 0.720 1.00 87.94 194 ALA A C 1
ATOM 1478 O O . ALA A 1 194 ? -7.697 -2.974 0.305 1.00 87.94 194 ALA A O 1
ATOM 1479 N N . LEU A 1 195 ? -7.904 -0.739 0.302 1.00 92.44 195 LEU A N 1
ATOM 1480 C CA . LEU A 1 195 ? -6.868 -0.508 -0.713 1.00 92.44 195 LEU A CA 1
ATOM 1481 C C . LEU A 1 195 ? -5.481 -0.966 -0.237 1.00 92.44 195 LEU A C 1
ATOM 1483 O O . LEU A 1 195 ? -4.696 -1.506 -1.021 1.00 92.44 195 LEU A O 1
ATOM 1487 N N . HIS A 1 196 ? -5.173 -0.778 1.049 1.00 88.00 196 HIS A N 1
ATOM 1488 C CA . HIS A 1 196 ? -3.927 -1.250 1.646 1.00 88.00 196 HIS A CA 1
ATOM 1489 C C . HIS A 1 196 ? -3.836 -2.776 1.620 1.00 88.00 196 HIS A C 1
ATOM 1491 O O . HIS A 1 196 ? -2.790 -3.317 1.262 1.00 88.00 196 HIS A O 1
ATOM 1497 N N . ALA A 1 197 ? -4.916 -3.480 1.963 1.00 85.31 197 ALA A N 1
ATOM 1498 C CA . ALA A 1 197 ? -4.936 -4.935 1.916 1.00 8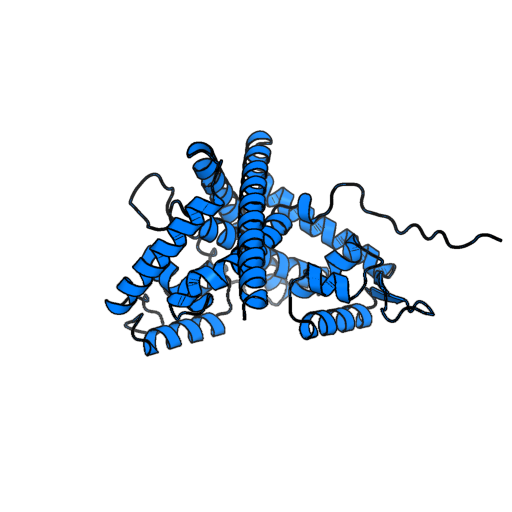5.31 197 ALA A CA 1
ATOM 1499 C C . ALA A 1 197 ? -4.718 -5.474 0.498 1.00 85.31 197 ALA A C 1
ATOM 1501 O O . ALA A 1 197 ? -3.859 -6.342 0.310 1.00 85.31 197 ALA A O 1
ATOM 1502 N N . LEU A 1 198 ? -5.421 -4.911 -0.492 1.00 91.50 198 LEU A N 1
ATOM 1503 C CA . LEU A 1 198 ? -5.209 -5.234 -1.902 1.00 91.50 198 LEU A CA 1
ATOM 1504 C C . LEU A 1 198 ? -3.729 -5.077 -2.273 1.00 91.50 198 LEU A C 1
ATOM 1506 O O . LEU A 1 198 ? -3.097 -6.030 -2.738 1.00 91.50 198 LEU A O 1
ATOM 1510 N N . LEU A 1 199 ? -3.138 -3.909 -1.991 1.00 91.19 199 LEU A N 1
ATOM 1511 C CA . LEU A 1 199 ? -1.737 -3.665 -2.322 1.00 91.19 199 LEU A CA 1
ATOM 1512 C C . LEU A 1 199 ? -0.791 -4.642 -1.606 1.00 91.19 199 LEU A C 1
ATOM 1514 O O . LEU A 1 199 ? 0.177 -5.106 -2.209 1.00 91.19 199 LEU A O 1
ATOM 1518 N N . SER A 1 200 ? -1.051 -4.979 -0.342 1.00 87.00 200 SER A N 1
ATOM 1519 C CA . SER A 1 200 ? -0.247 -5.947 0.411 1.00 87.00 200 SER A CA 1
ATOM 1520 C C . SER A 1 200 ? -0.252 -7.336 -0.231 1.00 87.00 200 SER A C 1
ATOM 1522 O O . SER A 1 200 ? 0.798 -7.976 -0.319 1.00 87.00 200 SER A O 1
ATOM 1524 N N . TYR A 1 201 ? -1.399 -7.819 -0.715 1.00 88.00 201 TYR A N 1
ATOM 1525 C CA . TYR A 1 201 ? -1.471 -9.089 -1.446 1.00 88.00 201 TYR A CA 1
ATOM 1526 C C . TYR A 1 201 ? -0.761 -9.034 -2.799 1.00 88.00 201 TYR A C 1
ATOM 1528 O O . TYR A 1 201 ? 0.027 -9.931 -3.117 1.00 88.00 201 TYR A O 1
ATOM 1536 N N . MET A 1 202 ? -0.961 -7.952 -3.556 1.00 90.94 202 MET A N 1
ATOM 1537 C CA . MET A 1 202 ? -0.279 -7.742 -4.837 1.00 90.94 202 MET A CA 1
ATOM 1538 C C . MET A 1 202 ? 1.243 -7.716 -4.664 1.00 90.94 202 MET A C 1
ATOM 1540 O O . MET A 1 202 ? 1.960 -8.359 -5.425 1.00 90.94 202 MET A O 1
ATOM 1544 N N . LYS A 1 203 ? 1.746 -7.018 -3.637 1.00 89.12 203 LYS A N 1
ATOM 1545 C CA . LYS A 1 203 ? 3.182 -6.929 -3.344 1.00 89.12 203 LYS A CA 1
ATOM 1546 C C . LYS A 1 203 ? 3.775 -8.270 -2.951 1.00 89.12 203 LYS A C 1
ATOM 1548 O O . LYS A 1 203 ? 4.811 -8.632 -3.488 1.00 89.12 203 LYS A O 1
ATOM 1553 N N . ARG A 1 204 ? 3.141 -9.008 -2.036 1.00 86.25 204 ARG A N 1
ATOM 1554 C CA . ARG A 1 204 ? 3.667 -10.300 -1.561 1.00 86.25 204 ARG A CA 1
ATOM 1555 C C . ARG A 1 204 ? 3.774 -11.326 -2.682 1.00 86.25 204 ARG A C 1
ATOM 1557 O O . ARG A 1 204 ? 4.804 -11.976 -2.810 1.00 86.25 204 ARG A O 1
ATOM 1564 N N . SER A 1 205 ? 2.737 -11.432 -3.506 1.00 88.62 205 SER A N 1
ATOM 1565 C CA . SER A 1 205 ? 2.757 -12.326 -4.663 1.00 88.62 205 SER A CA 1
ATOM 1566 C C . SER A 1 205 ? 3.766 -11.867 -5.722 1.00 88.62 205 SER A C 1
ATOM 1568 O O . SER A 1 205 ? 4.484 -12.694 -6.273 1.00 88.62 205 SER A O 1
ATOM 1570 N N . ALA A 1 206 ? 3.889 -10.556 -5.959 1.00 89.12 206 ALA A N 1
ATOM 1571 C CA . ALA A 1 206 ? 4.865 -10.018 -6.904 1.00 89.12 206 ALA A CA 1
ATOM 1572 C C . ALA A 1 206 ? 6.306 -10.250 -6.437 1.00 89.12 206 ALA A C 1
ATOM 1574 O O . ALA A 1 206 ? 7.134 -10.651 -7.241 1.00 89.12 206 ALA A O 1
ATOM 1575 N N . SER A 1 207 ? 6.602 -10.070 -5.145 1.00 88.31 207 SER A N 1
ATOM 1576 C CA . SER A 1 207 ? 7.931 -10.334 -4.579 1.00 88.31 207 SER A CA 1
ATOM 1577 C C . SER A 1 207 ? 8.409 -11.760 -4.851 1.00 88.31 207 SER A C 1
ATOM 1579 O O . SER A 1 207 ? 9.574 -11.942 -5.175 1.00 88.31 207 SER A O 1
ATOM 1581 N N . LEU A 1 208 ? 7.528 -12.759 -4.726 1.00 88.81 208 LEU A N 1
ATOM 1582 C CA . LEU A 1 208 ? 7.877 -14.163 -4.974 1.00 88.81 208 LEU A CA 1
ATOM 1583 C C . LEU A 1 208 ? 8.199 -14.412 -6.450 1.00 88.81 208 LEU A C 1
ATOM 1585 O O . LEU A 1 208 ? 9.235 -14.992 -6.761 1.00 88.81 208 LEU A O 1
ATOM 1589 N N . SER A 1 209 ? 7.350 -13.907 -7.347 1.00 89.94 209 SER A N 1
ATOM 1590 C CA . SER A 1 209 ? 7.558 -14.011 -8.793 1.00 89.94 209 SER A CA 1
ATOM 1591 C C . SER A 1 209 ? 8.837 -13.292 -9.230 1.00 89.94 209 SER A C 1
ATOM 1593 O O . SER A 1 209 ? 9.684 -13.883 -9.885 1.00 89.94 209 SER A O 1
ATOM 1595 N N . TYR A 1 210 ? 9.043 -12.046 -8.803 1.00 90.50 210 TYR A N 1
ATOM 1596 C CA . TYR A 1 210 ? 10.218 -11.254 -9.181 1.00 90.50 210 TYR A CA 1
ATOM 1597 C C . TYR A 1 210 ? 11.525 -11.861 -8.668 1.00 90.50 210 TYR A C 1
ATOM 1599 O O . TYR A 1 210 ? 12.527 -11.861 -9.385 1.00 90.50 210 TYR A O 1
ATOM 1607 N N . GLN A 1 211 ? 11.499 -12.430 -7.461 1.00 90.19 211 GLN A N 1
ATOM 1608 C CA . GLN A 1 211 ? 12.645 -13.141 -6.914 1.00 90.19 211 GLN A CA 1
ATOM 1609 C C . GLN A 1 211 ? 12.937 -14.428 -7.693 1.00 90.19 211 GLN A C 1
ATOM 1611 O O . GLN A 1 211 ? 14.101 -14.704 -7.963 1.00 90.19 211 GLN A O 1
ATOM 1616 N N . ARG A 1 212 ? 11.909 -15.208 -8.058 1.00 91.25 212 ARG A N 1
ATOM 1617 C CA . ARG A 1 212 ? 12.071 -16.466 -8.804 1.00 91.25 212 ARG A CA 1
ATOM 1618 C C . ARG A 1 212 ? 12.584 -16.232 -10.224 1.00 91.25 212 ARG A C 1
ATOM 1620 O O . ARG A 1 212 ? 13.510 -16.910 -10.643 1.00 91.25 212 ARG A O 1
ATOM 1627 N N . GLU A 1 213 ? 11.986 -15.285 -10.944 1.00 89.62 213 GLU A N 1
ATOM 1628 C CA . GLU A 1 213 ? 12.253 -15.081 -12.373 1.00 89.62 213 GLU A CA 1
ATOM 1629 C C . GLU A 1 213 ? 13.530 -14.265 -12.627 1.00 89.62 213 GLU A C 1
ATOM 1631 O O . GLU A 1 213 ? 14.250 -14.525 -13.585 1.00 89.62 213 GLU A O 1
ATOM 1636 N N . HIS A 1 214 ? 13.821 -13.270 -11.778 1.00 90.69 214 HIS A N 1
ATOM 1637 C CA . HIS A 1 214 ? 14.896 -12.295 -12.032 1.00 90.69 214 HIS A CA 1
ATOM 1638 C C . HIS A 1 214 ? 15.817 -12.048 -10.832 1.00 90.69 214 HIS A C 1
ATOM 1640 O O . HIS A 1 214 ? 16.704 -11.200 -10.904 1.00 90.69 214 HIS A O 1
ATOM 1646 N N . GLY A 1 215 ? 15.621 -12.748 -9.709 1.00 91.19 215 GLY A N 1
ATOM 1647 C CA . GLY A 1 215 ? 16.448 -12.580 -8.508 1.00 91.19 215 GLY A CA 1
ATOM 1648 C C . GLY A 1 215 ? 16.313 -11.212 -7.830 1.00 91.19 215 GLY A C 1
ATOM 1649 O O . GLY A 1 215 ? 17.144 -10.875 -6.988 1.00 91.19 215 GLY A O 1
ATOM 1650 N N . LEU A 1 216 ? 15.296 -10.422 -8.196 1.00 91.94 216 LEU A N 1
ATOM 1651 C CA . LEU A 1 216 ? 15.081 -9.072 -7.681 1.00 91.94 216 LEU A CA 1
ATOM 1652 C C . LEU A 1 216 ? 14.035 -9.070 -6.567 1.00 91.94 216 LEU A C 1
ATOM 1654 O O . LEU A 1 216 ? 12.895 -9.504 -6.747 1.00 91.94 216 LEU A O 1
ATOM 1658 N N . SER A 1 217 ? 14.377 -8.442 -5.446 1.00 89.69 217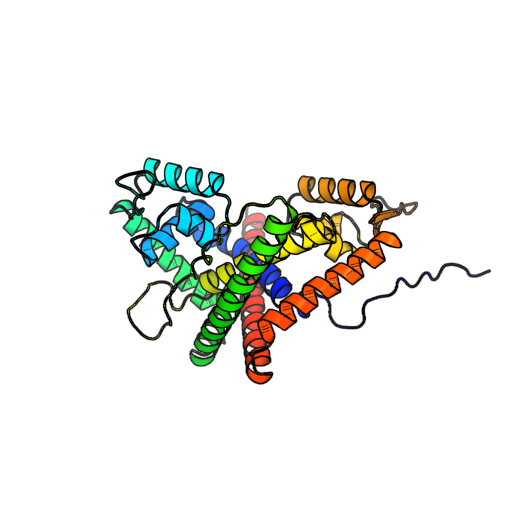 SER A N 1
ATOM 1659 C CA . SER A 1 217 ? 13.398 -8.077 -4.432 1.00 89.69 217 SER A CA 1
ATOM 1660 C C . SER A 1 217 ? 12.415 -7.032 -4.971 1.00 89.69 217 SER A C 1
ATOM 1662 O O . SER A 1 217 ? 12.693 -6.269 -5.901 1.00 89.69 217 SER A O 1
ATOM 1664 N N . HIS A 1 218 ? 11.262 -6.902 -4.312 1.00 85.12 218 HIS A N 1
ATOM 1665 C CA . HIS A 1 218 ? 10.286 -5.867 -4.663 1.00 85.12 218 HIS A CA 1
ATOM 1666 C C . HIS A 1 218 ? 10.865 -4.446 -4.612 1.00 85.12 218 HIS A C 1
ATOM 1668 O O . HIS A 1 218 ? 10.493 -3.593 -5.419 1.00 85.12 218 HIS A O 1
ATOM 1674 N N . PHE A 1 219 ? 11.771 -4.174 -3.665 1.00 87.62 219 PHE A N 1
ATOM 1675 C CA . PHE A 1 219 ? 12.394 -2.858 -3.553 1.00 87.62 219 PHE A CA 1
ATOM 1676 C C . PHE A 1 219 ? 13.370 -2.593 -4.704 1.00 87.62 219 PHE A C 1
ATOM 1678 O O . PHE A 1 219 ? 13.360 -1.497 -5.266 1.00 87.62 219 PHE A O 1
ATOM 1685 N N . GLU A 1 220 ? 14.169 -3.592 -5.081 1.00 93.25 220 GLU A N 1
ATOM 1686 C CA . GLU A 1 220 ? 15.064 -3.502 -6.238 1.00 93.25 220 GLU A CA 1
ATOM 1687 C C . GLU A 1 220 ? 14.282 -3.288 -7.526 1.00 93.25 220 GLU A C 1
ATOM 1689 O O . GLU A 1 220 ? 14.602 -2.361 -8.266 1.00 93.25 220 GLU A O 1
ATOM 1694 N N . TRP A 1 221 ? 13.198 -4.040 -7.743 1.00 91.12 221 TRP A N 1
ATOM 1695 C CA . TRP A 1 221 ? 12.311 -3.817 -8.883 1.00 91.12 221 TRP A CA 1
ATOM 1696 C C . TRP A 1 221 ? 11.710 -2.407 -8.896 1.00 91.12 221 TRP A C 1
ATOM 1698 O O . TRP A 1 221 ? 11.695 -1.739 -9.929 1.00 91.12 221 TRP A O 1
ATOM 1708 N N . MET A 1 222 ? 11.234 -1.909 -7.754 1.00 88.12 222 MET A N 1
ATOM 1709 C CA . MET A 1 222 ? 10.679 -0.557 -7.671 1.00 88.12 222 MET A CA 1
ATOM 1710 C C . MET A 1 222 ? 11.715 0.504 -8.068 1.00 88.12 222 MET A C 1
ATOM 1712 O O . MET A 1 222 ? 11.375 1.439 -8.781 1.00 88.12 222 MET A O 1
ATOM 1716 N N . VAL A 1 223 ? 12.976 0.374 -7.648 1.00 92.12 223 VAL A N 1
ATOM 1717 C CA . VAL A 1 223 ? 14.042 1.303 -8.062 1.00 92.12 223 VAL A CA 1
ATOM 1718 C C . VAL A 1 223 ? 14.383 1.122 -9.543 1.00 92.12 223 VAL A C 1
ATOM 1720 O O . VAL A 1 223 ? 14.474 2.104 -10.281 1.00 92.12 223 VAL A O 1
ATOM 1723 N N . PHE A 1 224 ? 14.547 -0.124 -9.981 1.00 93.69 224 PHE A N 1
ATOM 1724 C CA . PHE A 1 224 ? 14.963 -0.467 -11.335 1.00 93.69 224 PHE A CA 1
ATOM 1725 C C . PHE A 1 224 ? 13.936 -0.046 -12.387 1.00 93.69 224 PHE A C 1
ATOM 1727 O O . PHE A 1 224 ? 14.302 0.561 -13.390 1.00 93.69 224 PHE A O 1
ATOM 1734 N N . SER A 1 225 ? 12.649 -0.267 -12.119 1.00 90.00 225 SER A N 1
ATOM 1735 C CA . SER A 1 225 ? 11.553 0.146 -13.000 1.00 90.00 225 SER A CA 1
ATOM 1736 C C . SER A 1 225 ? 11.529 1.656 -13.241 1.00 90.00 225 SER A C 1
ATOM 1738 O O . SER A 1 225 ? 11.327 2.078 -14.374 1.00 90.00 225 SER A O 1
ATOM 1740 N N . GLN A 1 226 ? 11.817 2.483 -12.225 1.00 90.44 226 GLN A N 1
ATOM 1741 C CA . GLN A 1 226 ? 11.904 3.937 -12.412 1.00 90.44 226 GLN A CA 1
ATOM 1742 C C . GLN A 1 226 ? 13.092 4.337 -13.293 1.00 90.44 226 GLN A C 1
ATOM 1744 O O . GLN A 1 226 ? 12.981 5.287 -14.066 1.00 90.44 226 GLN A O 1
ATOM 1749 N N . ILE A 1 227 ? 14.219 3.621 -13.197 1.00 92.94 227 ILE A N 1
ATOM 1750 C CA . ILE A 1 227 ? 15.370 3.838 -14.083 1.00 92.94 227 ILE A CA 1
ATOM 1751 C C . ILE A 1 227 ? 15.000 3.429 -15.513 1.00 92.94 227 ILE A C 1
ATOM 1753 O O . ILE A 1 227 ? 15.156 4.245 -16.415 1.00 92.94 227 ILE A O 1
ATOM 1757 N N . GLY A 1 228 ? 14.458 2.225 -15.721 1.00 91.31 228 GLY A N 1
ATOM 1758 C CA . GLY A 1 228 ? 14.053 1.742 -17.046 1.00 91.31 228 GLY A CA 1
ATOM 1759 C C . GLY A 1 228 ? 13.030 2.650 -17.734 1.00 91.31 228 GLY A C 1
ATOM 1760 O O . GLY A 1 228 ? 13.138 2.915 -18.929 1.00 91.31 228 GLY A O 1
ATOM 1761 N N . GLU A 1 229 ? 12.089 3.203 -16.969 1.00 88.25 229 GLU A N 1
ATOM 1762 C CA . GLU A 1 229 ? 11.017 4.064 -17.475 1.00 88.25 229 GLU A CA 1
ATOM 1763 C C . GLU A 1 229 ? 11.457 5.513 -17.757 1.00 88.25 229 GLU A C 1
ATOM 1765 O O . GLU A 1 229 ? 10.904 6.181 -18.635 1.00 88.25 229 GLU A O 1
ATOM 1770 N N . HIS A 1 230 ? 12.435 6.031 -17.008 1.00 89.19 230 HIS A N 1
ATOM 1771 C CA . HIS A 1 230 ? 12.823 7.448 -17.054 1.00 89.19 230 HIS A CA 1
ATOM 1772 C C . HIS A 1 230 ? 14.281 7.701 -17.416 1.00 89.19 230 HIS A C 1
ATOM 1774 O O . HIS A 1 230 ? 14.755 8.830 -17.266 1.00 89.19 230 HIS A O 1
ATOM 1780 N N . GLN A 1 231 ? 14.988 6.682 -17.896 1.00 88.25 231 GLN A N 1
ATOM 1781 C CA . GLN A 1 231 ? 16.361 6.830 -18.344 1.00 88.25 231 GLN A CA 1
ATOM 1782 C C . GLN A 1 231 ? 16.500 7.827 -19.513 1.00 88.25 231 GLN A C 1
ATOM 1784 O O . GLN A 1 231 ? 15.648 7.866 -20.406 1.00 88.25 231 GLN A O 1
ATOM 1789 N N . PRO A 1 232 ? 17.593 8.613 -19.548 1.00 91.31 232 PRO A N 1
ATOM 1790 C CA . PRO A 1 232 ? 18.583 8.763 -18.479 1.00 91.31 232 PRO A CA 1
ATOM 1791 C C . PRO A 1 232 ? 18.015 9.477 -17.239 1.00 91.31 232 PRO A C 1
ATOM 1793 O O . PRO A 1 232 ? 17.425 10.552 -17.346 1.00 91.31 232 PRO A O 1
ATOM 1796 N N . LEU A 1 233 ? 18.242 8.904 -16.051 1.00 91.69 233 LEU A N 1
ATOM 1797 C CA . LEU A 1 233 ? 17.672 9.382 -14.786 1.00 91.69 233 LEU A CA 1
ATOM 1798 C C . LEU A 1 233 ? 18.771 9.766 -13.789 1.00 91.69 233 LEU A C 1
ATOM 1800 O O . LEU A 1 233 ? 19.657 8.963 -13.513 1.00 91.69 233 LEU A O 1
ATOM 1804 N N . SER A 1 234 ? 18.717 10.963 -13.197 1.00 90.88 234 SER A N 1
ATOM 1805 C CA . SER A 1 234 ? 19.668 11.318 -12.133 1.00 90.88 234 SER A CA 1
ATOM 1806 C C . SER A 1 234 ? 19.299 10.663 -10.799 1.00 90.88 234 SER A C 1
ATOM 1808 O O . SER A 1 234 ? 18.120 10.472 -10.482 1.00 90.88 234 SER A O 1
ATOM 1810 N N . GLN A 1 235 ? 20.306 10.348 -9.976 1.00 89.44 235 GLN A N 1
ATOM 1811 C CA . GLN A 1 235 ? 20.081 9.766 -8.648 1.00 89.44 235 GLN A CA 1
ATOM 1812 C C . GLN A 1 235 ? 19.234 10.685 -7.749 1.00 89.44 235 GLN A C 1
ATOM 1814 O O . GLN A 1 235 ? 18.408 10.191 -6.983 1.00 89.44 235 GLN A O 1
ATOM 1819 N N . ALA A 1 236 ? 19.401 12.009 -7.853 1.00 87.50 236 ALA A N 1
ATOM 1820 C CA . ALA A 1 236 ? 18.602 12.972 -7.098 1.00 87.50 236 ALA A CA 1
ATOM 1821 C C . ALA A 1 236 ? 17.113 12.866 -7.459 1.00 87.50 236 ALA A C 1
ATOM 1823 O O . ALA A 1 236 ? 16.266 12.734 -6.575 1.00 87.50 236 ALA A O 1
ATOM 1824 N N . ARG A 1 237 ? 16.796 12.820 -8.759 1.00 89.00 237 ARG A N 1
ATOM 1825 C CA . ARG A 1 237 ? 15.418 12.652 -9.229 1.00 89.00 237 ARG A CA 1
ATOM 1826 C C . ARG A 1 237 ? 14.838 11.296 -8.823 1.00 89.00 237 ARG A C 1
ATOM 1828 O O . ARG A 1 237 ? 13.695 11.242 -8.379 1.00 89.00 237 ARG A O 1
ATOM 1835 N N . LEU A 1 238 ? 15.624 10.223 -8.905 1.00 89.75 238 LEU A N 1
ATOM 1836 C CA . LEU A 1 238 ? 15.210 8.888 -8.466 1.00 89.75 238 LEU A CA 1
ATOM 1837 C C . LEU A 1 238 ? 14.848 8.853 -6.970 1.00 89.75 238 LEU A C 1
ATOM 1839 O O . LEU A 1 238 ? 13.819 8.290 -6.605 1.00 89.75 238 LEU A O 1
ATOM 1843 N N . ILE A 1 239 ? 15.644 9.492 -6.106 1.00 88.50 239 ILE A N 1
ATOM 1844 C CA . ILE A 1 239 ? 15.352 9.589 -4.664 1.00 88.50 239 ILE A CA 1
ATOM 1845 C C . ILE A 1 239 ? 14.011 10.295 -4.428 1.00 88.50 239 ILE A C 1
ATOM 1847 O O . ILE A 1 239 ? 13.188 9.801 -3.653 1.00 88.50 239 ILE A O 1
ATOM 1851 N N . THR A 1 240 ? 13.766 11.405 -5.131 1.00 84.75 240 THR A N 1
ATOM 1852 C CA . THR A 1 240 ? 12.495 12.139 -5.057 1.00 84.75 240 THR A CA 1
ATOM 1853 C C . THR A 1 240 ? 11.316 11.291 -5.530 1.00 84.75 240 THR A C 1
ATOM 1855 O O . THR A 1 240 ? 10.247 11.350 -4.935 1.00 84.75 240 THR A O 1
ATOM 1858 N N . MET A 1 241 ? 11.495 10.472 -6.568 1.00 82.69 241 MET A N 1
ATOM 1859 C CA . MET A 1 241 ? 10.428 9.624 -7.110 1.00 82.69 241 MET A CA 1
ATOM 1860 C C . MET A 1 241 ? 10.086 8.449 -6.193 1.00 82.69 241 MET A C 1
ATOM 1862 O O . MET A 1 241 ? 8.916 8.191 -5.935 1.00 82.69 241 MET A O 1
ATOM 1866 N N . VAL A 1 242 ? 11.093 7.771 -5.641 1.00 81.06 242 VAL A N 1
ATOM 1867 C CA . VAL A 1 242 ? 10.881 6.612 -4.760 1.00 81.06 242 VAL A CA 1
ATOM 1868 C C . VAL A 1 242 ? 10.381 7.052 -3.366 1.00 81.06 242 VAL A C 1
ATOM 1870 O O . VAL A 1 242 ? 9.776 6.257 -2.643 1.00 81.06 242 VAL A O 1
ATOM 1873 N N . ARG A 1 243 ? 10.607 8.321 -2.973 1.00 75.00 243 ARG A N 1
ATOM 1874 C CA . ARG A 1 243 ? 10.407 8.894 -1.618 1.00 75.00 243 ARG A CA 1
ATOM 1875 C C . ARG A 1 243 ? 10.811 7.908 -0.513 1.00 75.00 243 ARG A C 1
ATOM 1877 O O . ARG A 1 243 ? 10.022 7.487 0.340 1.00 75.00 243 ARG A O 1
ATOM 1884 N N . ARG A 1 244 ? 12.064 7.463 -0.591 1.00 78.00 244 ARG A N 1
ATOM 1885 C CA . ARG A 1 244 ? 12.743 6.618 0.405 1.00 78.00 244 ARG A CA 1
ATOM 1886 C C . ARG A 1 244 ? 14.081 7.239 0.759 1.00 78.00 244 ARG A C 1
ATOM 1888 O O . ARG A 1 244 ? 14.537 8.167 0.094 1.00 78.00 244 ARG A O 1
ATOM 1895 N N . ASN A 1 245 ? 14.706 6.745 1.825 1.00 79.56 245 ASN A N 1
ATOM 1896 C CA . ASN A 1 245 ? 15.965 7.322 2.271 1.00 79.56 245 ASN A CA 1
ATOM 1897 C C . ASN A 1 245 ? 17.079 7.120 1.221 1.00 79.56 245 ASN A C 1
ATOM 1899 O O . ASN A 1 245 ? 17.150 6.103 0.525 1.00 79.56 245 ASN A O 1
ATOM 1903 N N . LYS A 1 246 ? 17.965 8.117 1.130 1.00 85.44 246 LYS A N 1
ATOM 1904 C CA . LYS A 1 246 ? 19.068 8.178 0.160 1.00 85.44 246 LYS A CA 1
ATOM 1905 C C . LYS A 1 246 ? 20.009 6.972 0.247 1.00 85.44 246 LYS A C 1
ATOM 1907 O O . LYS A 1 246 ? 20.498 6.514 -0.782 1.00 85.44 246 LYS A O 1
ATOM 1912 N N . SER A 1 247 ? 20.250 6.459 1.455 1.00 88.75 247 SER A N 1
ATOM 1913 C CA . SER A 1 247 ? 21.146 5.318 1.690 1.00 88.75 247 SER A CA 1
ATOM 1914 C C . SER A 1 247 ? 20.608 4.028 1.066 1.00 88.75 247 SER A C 1
ATOM 1916 O O . SER A 1 247 ? 21.337 3.311 0.388 1.00 88.75 247 SER A O 1
ATOM 1918 N N . GLN A 1 248 ? 19.317 3.744 1.237 1.00 87.56 248 GLN A N 1
ATOM 1919 C CA . GLN A 1 248 ? 18.676 2.551 0.696 1.00 87.56 248 GLN A CA 1
ATOM 1920 C C . GLN A 1 248 ? 18.625 2.597 -0.834 1.00 87.56 248 GLN A C 1
ATOM 1922 O O . GLN A 1 248 ? 19.019 1.629 -1.476 1.00 87.56 248 GLN A O 1
ATOM 1927 N N . VAL A 1 249 ? 18.238 3.740 -1.417 1.00 91.62 249 VAL A N 1
ATOM 1928 C CA . VAL A 1 249 ? 18.271 3.933 -2.878 1.00 91.62 249 VAL A CA 1
ATOM 1929 C C . VAL A 1 249 ? 19.700 3.780 -3.411 1.00 91.62 249 VAL A C 1
ATOM 1931 O O . VAL A 1 249 ? 19.915 3.082 -4.395 1.00 91.62 249 VAL A O 1
ATOM 1934 N N . GLY A 1 250 ? 20.694 4.374 -2.740 1.00 91.75 250 GLY A N 1
ATOM 1935 C CA . GLY A 1 250 ? 22.102 4.265 -3.127 1.00 91.75 250 GLY A CA 1
ATOM 1936 C C . GLY A 1 250 ? 22.631 2.827 -3.125 1.00 91.75 250 GLY A C 1
ATOM 1937 O O . GLY A 1 250 ? 23.284 2.429 -4.087 1.00 91.75 250 GLY A O 1
ATOM 1938 N N . ARG A 1 251 ? 22.311 2.040 -2.088 1.00 92.94 251 ARG A N 1
ATOM 1939 C CA . ARG A 1 251 ? 22.678 0.614 -2.007 1.00 92.94 251 ARG A CA 1
ATOM 1940 C C . ARG A 1 251 ? 22.052 -0.202 -3.134 1.00 92.94 251 ARG A C 1
ATOM 1942 O O . ARG A 1 251 ? 22.741 -1.003 -3.750 1.00 92.94 251 ARG A O 1
ATOM 1949 N N . THR A 1 252 ? 20.783 0.045 -3.445 1.00 95.31 252 THR A N 1
ATOM 1950 C CA . THR A 1 252 ? 20.105 -0.637 -4.553 1.00 95.31 252 THR A CA 1
ATOM 1951 C C . THR A 1 252 ? 20.698 -0.271 -5.910 1.00 95.31 252 THR A C 1
ATOM 1953 O O . THR A 1 252 ? 20.883 -1.156 -6.733 1.00 95.31 252 THR A O 1
ATOM 1956 N N . ILE A 1 253 ? 21.069 0.993 -6.145 1.00 95.00 253 ILE A N 1
ATOM 1957 C CA . ILE A 1 253 ? 21.778 1.376 -7.379 1.00 95.00 253 ILE A CA 1
ATOM 1958 C C . ILE A 1 253 ? 23.104 0.611 -7.487 1.00 95.00 253 ILE A C 1
ATOM 1960 O O . ILE A 1 253 ? 23.397 0.066 -8.543 1.00 95.00 253 ILE A O 1
ATOM 1964 N N . ALA A 1 254 ? 23.887 0.537 -6.406 1.00 94.69 254 ALA A N 1
ATOM 1965 C CA . ALA A 1 254 ? 25.153 -0.200 -6.408 1.00 94.69 254 ALA A CA 1
ATOM 1966 C C . ALA A 1 254 ? 24.955 -1.700 -6.693 1.00 94.69 254 ALA A C 1
ATOM 1968 O O . ALA A 1 254 ? 25.700 -2.273 -7.481 1.00 94.69 254 ALA A O 1
ATOM 1969 N N . PHE A 1 255 ? 23.922 -2.316 -6.111 1.00 95.94 255 PHE A N 1
ATOM 1970 C CA . PHE A 1 255 ? 23.551 -3.700 -6.403 1.00 95.94 255 PHE A CA 1
ATOM 1971 C C . PHE A 1 255 ? 23.182 -3.899 -7.883 1.00 95.94 255 PHE A C 1
ATOM 1973 O O . PHE A 1 255 ? 23.741 -4.773 -8.535 1.00 95.94 255 PHE A O 1
ATOM 1980 N N . LEU A 1 256 ? 22.299 -3.065 -8.444 1.00 96.56 256 LEU A N 1
ATOM 1981 C CA . LEU A 1 256 ? 21.879 -3.170 -9.850 1.00 96.56 256 LEU A CA 1
ATOM 1982 C C . LEU A 1 256 ? 23.051 -2.963 -10.829 1.00 96.56 256 LEU A C 1
ATOM 1984 O O . LEU A 1 256 ? 23.093 -3.582 -11.891 1.00 96.56 256 LEU A O 1
ATOM 1988 N N . GLU A 1 257 ? 24.007 -2.104 -10.474 1.00 95.62 257 GLU A N 1
ATOM 1989 C CA . GLU A 1 257 ? 25.243 -1.876 -11.231 1.00 95.62 257 GLU A CA 1
ATOM 1990 C C . GLU A 1 257 ? 26.176 -3.096 -11.156 1.00 95.62 257 GLU A C 1
ATOM 1992 O O . GLU A 1 257 ? 26.692 -3.540 -12.180 1.00 95.62 257 GLU A O 1
ATOM 1997 N N . GLN A 1 258 ? 26.316 -3.714 -9.976 1.00 96.12 258 GLN A N 1
ATOM 1998 C CA . GLN A 1 258 ? 27.060 -4.967 -9.796 1.00 96.12 258 GLN A CA 1
ATOM 1999 C C . GLN A 1 258 ? 26.448 -6.126 -10.600 1.00 96.12 258 GLN A C 1
ATOM 2001 O O . GLN A 1 258 ? 27.185 -6.924 -11.178 1.00 96.12 258 GLN A O 1
ATOM 2006 N N . GLN A 1 259 ? 25.116 -6.190 -10.686 1.00 95.50 259 GLN A N 1
ATOM 2007 C CA . GLN A 1 259 ? 24.391 -7.147 -11.533 1.00 95.50 259 GLN A CA 1
ATOM 2008 C C . GLN A 1 259 ? 24.449 -6.798 -13.030 1.00 95.50 259 GLN A C 1
ATOM 2010 O O . GLN A 1 259 ? 23.854 -7.494 -13.847 1.00 95.50 259 GLN A O 1
ATOM 2015 N N . LYS A 1 260 ? 25.157 -5.725 -13.413 1.00 96.19 260 LYS A N 1
ATOM 2016 C CA . LYS A 1 260 ? 25.273 -5.228 -14.792 1.00 96.19 260 LYS A CA 1
ATOM 2017 C C . LYS A 1 260 ? 23.928 -4.887 -15.440 1.00 96.19 260 LYS A C 1
ATOM 2019 O O . LYS A 1 260 ? 23.841 -4.877 -16.664 1.00 96.19 260 LYS A O 1
ATOM 2024 N N . LEU A 1 261 ? 22.897 -4.577 -14.650 1.00 96.50 261 LEU A N 1
ATOM 2025 C CA . LEU A 1 261 ? 21.571 -4.179 -15.143 1.00 96.50 261 LEU A CA 1
ATOM 2026 C C . LEU A 1 261 ? 21.492 -2.676 -15.436 1.00 96.50 261 LEU A C 1
ATOM 2028 O O . LEU A 1 261 ? 20.692 -2.228 -16.255 1.00 96.50 261 LEU A O 1
ATOM 2032 N N . ILE A 1 262 ? 22.319 -1.874 -14.768 1.00 97.00 262 ILE A N 1
ATOM 2033 C CA . ILE A 1 262 ? 22.408 -0.432 -15.008 1.00 97.00 262 ILE A CA 1
ATOM 2034 C C . ILE A 1 262 ? 23.858 0.016 -15.152 1.00 97.00 262 ILE A C 1
ATOM 2036 O O . ILE A 1 262 ? 24.782 -0.652 -14.697 1.00 97.00 262 ILE A O 1
ATOM 2040 N N . SER A 1 263 ? 24.038 1.188 -15.752 1.00 94.56 263 SER A N 1
ATOM 2041 C CA . SER A 1 263 ? 25.314 1.891 -15.841 1.00 94.56 263 SER A CA 1
ATOM 2042 C C . SER A 1 263 ? 25.171 3.343 -15.385 1.00 94.56 263 SER A C 1
ATOM 2044 O O . SER A 1 263 ? 24.104 3.958 -15.515 1.00 94.56 263 SER A O 1
ATOM 2046 N N . ARG A 1 264 ? 26.263 3.900 -14.850 1.00 91.69 264 ARG A N 1
ATOM 2047 C CA . ARG A 1 264 ? 26.401 5.330 -14.554 1.00 91.69 264 ARG A CA 1
ATOM 2048 C C . ARG A 1 264 ? 27.173 6.011 -15.675 1.00 91.69 264 ARG A C 1
ATOM 2050 O O . ARG A 1 264 ? 28.346 5.726 -15.887 1.00 91.69 264 ARG A O 1
ATOM 2057 N N . GLN A 1 265 ? 26.539 6.959 -16.352 1.00 84.06 265 GLN A N 1
ATOM 2058 C CA . GLN A 1 265 ? 27.218 7.842 -17.293 1.00 84.06 265 GLN A CA 1
ATOM 2059 C C . GLN A 1 265 ? 27.627 9.131 -16.581 1.00 84.06 265 GLN A C 1
ATOM 2061 O O . GLN A 1 265 ? 26.783 9.858 -16.046 1.00 84.06 265 GLN A O 1
ATOM 2066 N N . HIS A 1 266 ? 28.930 9.408 -16.583 1.00 75.75 266 HIS A N 1
ATOM 2067 C CA . HIS A 1 266 ? 29.472 10.683 -16.138 1.00 75.75 266 HIS A CA 1
ATOM 2068 C C . HIS A 1 266 ? 29.416 11.686 -17.296 1.00 75.75 266 HIS A C 1
ATOM 2070 O O . HIS A 1 266 ? 29.947 11.416 -18.372 1.00 75.75 266 HIS A O 1
ATOM 2076 N N . GLN A 1 267 ? 28.767 12.833 -17.090 1.00 67.25 267 GLN A N 1
ATOM 2077 C CA . GLN A 1 267 ? 28.791 13.936 -18.052 1.00 67.25 267 GLN A CA 1
ATOM 2078 C C . GLN A 1 267 ? 29.818 14.982 -17.600 1.00 67.25 267 GLN A C 1
ATOM 2080 O O . GLN A 1 267 ? 29.622 15.573 -16.534 1.00 67.25 267 GLN A O 1
ATOM 2085 N N . PRO A 1 268 ? 30.874 15.254 -18.394 1.00 62.84 268 PRO A N 1
ATOM 2086 C CA . PRO A 1 268 ? 31.830 16.314 -18.090 1.00 62.84 268 PRO A CA 1
ATOM 2087 C C . PRO A 1 268 ? 31.114 17.648 -17.838 1.00 62.84 268 PRO A C 1
ATOM 2089 O O . PRO A 1 268 ? 30.255 18.059 -18.616 1.00 62.84 268 PRO A O 1
ATOM 2092 N N . GLY A 1 269 ? 31.429 18.309 -16.721 1.00 68.00 269 GLY A N 1
ATOM 2093 C CA . GLY A 1 269 ? 30.805 19.577 -16.320 1.00 68.00 269 GLY A CA 1
ATOM 2094 C C . GLY A 1 269 ? 29.489 19.452 -15.538 1.00 68.00 269 GLY A C 1
ATOM 2095 O O . GLY A 1 269 ? 28.999 20.458 -15.026 1.00 68.00 269 GLY A O 1
ATOM 2096 N N . ARG A 1 270 ? 28.928 18.245 -15.366 1.00 67.62 270 ARG A N 1
ATOM 2097 C CA . ARG A 1 270 ? 27.798 18.001 -14.453 1.00 67.62 270 ARG A CA 1
ATOM 2098 C C . ARG A 1 270 ? 28.241 17.217 -13.222 1.00 67.62 270 ARG A C 1
ATOM 2100 O O . ARG A 1 270 ? 28.931 16.211 -13.318 1.00 67.62 270 ARG A O 1
ATOM 2107 N N . LYS A 1 271 ? 27.788 17.661 -12.045 1.00 65.50 271 LYS A N 1
ATOM 2108 C CA . LYS A 1 271 ? 28.049 16.971 -10.767 1.00 65.50 271 LYS A CA 1
ATOM 2109 C C . LYS A 1 271 ? 27.285 15.649 -10.620 1.00 65.50 271 LYS A C 1
ATOM 2111 O O . LYS A 1 271 ? 27.664 14.829 -9.791 1.00 65.50 271 LYS A O 1
ATOM 2116 N N . GLU A 1 272 ? 26.201 15.451 -11.369 1.00 70.44 272 GLU A N 1
ATOM 2117 C CA . GLU A 1 272 ? 25.312 14.299 -11.199 1.00 70.44 272 GLU A CA 1
ATOM 2118 C C . GLU A 1 272 ? 25.559 13.219 -12.254 1.00 70.44 272 GLU A C 1
ATOM 2120 O O . GLU A 1 272 ? 25.507 13.482 -13.455 1.00 70.44 272 GLU A O 1
ATOM 2125 N N . ASN A 1 273 ? 25.760 11.983 -11.794 1.00 79.56 273 ASN A N 1
ATOM 2126 C CA . ASN A 1 273 ? 25.813 10.809 -12.662 1.00 79.56 273 ASN A CA 1
ATOM 2127 C C . ASN A 1 273 ? 24.399 10.440 -13.137 1.00 79.56 273 ASN A C 1
ATOM 2129 O O . ASN A 1 273 ? 23.457 10.398 -12.335 1.00 79.56 273 ASN A O 1
ATOM 2133 N N . LEU A 1 274 ? 24.265 10.147 -14.432 1.00 91.12 274 LEU A N 1
ATOM 2134 C CA . LEU A 1 274 ? 23.012 9.706 -15.042 1.00 91.12 274 LEU A CA 1
ATOM 2135 C C . LEU A 1 274 ? 22.951 8.179 -15.076 1.00 91.12 274 LEU A C 1
ATOM 2137 O O . LEU A 1 274 ? 23.902 7.525 -15.492 1.00 91.12 274 LEU A O 1
ATOM 2141 N N . LEU A 1 275 ? 21.822 7.623 -14.649 1.00 94.25 275 LEU A N 1
ATOM 2142 C CA . LEU A 1 275 ? 21.541 6.191 -14.636 1.00 94.25 275 LEU A CA 1
ATOM 2143 C C . LEU A 1 275 ? 20.836 5.792 -15.936 1.00 94.25 275 LEU A C 1
ATOM 2145 O O . LEU A 1 275 ? 19.865 6.444 -16.336 1.00 94.25 275 LEU A O 1
ATOM 2149 N N . LYS A 1 276 ? 21.306 4.713 -16.562 1.00 95.19 276 LYS A N 1
ATOM 2150 C CA . LYS A 1 276 ? 20.679 4.055 -17.720 1.00 95.19 276 LYS A CA 1
ATOM 2151 C C . LYS A 1 276 ? 20.684 2.543 -17.531 1.00 95.19 276 LYS A C 1
ATOM 2153 O O . LYS A 1 276 ? 21.561 2.028 -16.838 1.00 95.19 276 LYS A O 1
ATOM 2158 N N . THR A 1 277 ? 19.749 1.838 -18.155 1.00 95.69 277 THR A N 1
ATOM 2159 C CA . THR A 1 277 ? 19.844 0.382 -18.288 1.00 95.69 277 THR A CA 1
ATOM 2160 C C . THR A 1 277 ? 20.983 0.031 -19.242 1.00 95.69 277 THR A C 1
ATOM 2162 O O . THR A 1 277 ? 21.273 0.774 -20.178 1.00 95.69 277 THR A O 1
ATOM 2165 N N . THR A 1 278 ? 21.648 -1.087 -18.988 1.00 96.44 278 THR A N 1
ATOM 2166 C CA . THR A 1 278 ? 22.471 -1.771 -19.999 1.00 96.44 278 THR A CA 1
ATOM 2167 C C . THR A 1 278 ? 21.560 -2.536 -20.968 1.00 96.44 278 THR A C 1
ATOM 2169 O O . THR A 1 278 ? 20.350 -2.584 -20.737 1.00 96.44 278 THR A O 1
ATOM 2172 N N . ASP A 1 279 ? 22.105 -3.170 -22.010 1.00 94.75 279 ASP A N 1
ATOM 2173 C CA . ASP A 1 279 ? 21.293 -4.022 -22.896 1.00 94.75 279 ASP A CA 1
ATOM 2174 C C . ASP A 1 279 ? 20.671 -5.214 -22.135 1.00 94.75 279 ASP A C 1
ATOM 2176 O O . ASP A 1 279 ? 19.445 -5.346 -22.177 1.00 94.75 279 ASP A O 1
ATOM 2180 N N . PRO A 1 280 ? 21.421 -5.986 -21.309 1.00 95.06 280 PRO A N 1
ATOM 2181 C CA . PRO A 1 280 ? 20.813 -7.011 -20.453 1.00 95.06 280 PRO A CA 1
ATOM 2182 C C . PRO A 1 280 ? 19.787 -6.432 -19.471 1.00 95.06 280 PRO A C 1
ATOM 2184 O O . PRO A 1 280 ? 18.735 -7.016 -19.234 1.00 95.06 280 PRO A O 1
ATOM 2187 N N . GLY A 1 281 ? 20.056 -5.244 -18.919 1.00 95.69 281 GLY A N 1
ATOM 2188 C CA . GLY A 1 281 ? 19.107 -4.560 -18.049 1.00 95.69 281 GLY A CA 1
ATOM 2189 C C . GLY A 1 281 ? 17.813 -4.175 -18.759 1.00 95.69 281 GLY A C 1
ATOM 2190 O O . GLY A 1 281 ? 16.732 -4.272 -18.180 1.00 95.69 281 GLY A O 1
ATOM 2191 N N . TRP A 1 282 ? 17.894 -3.753 -20.017 1.00 94.50 282 TRP A N 1
ATOM 2192 C CA . TRP A 1 282 ? 16.715 -3.435 -20.809 1.00 94.50 282 TRP A CA 1
ATOM 2193 C C . TRP A 1 282 ? 15.851 -4.680 -21.043 1.00 94.50 282 TRP A C 1
ATOM 2195 O O . TRP A 1 282 ? 14.639 -4.626 -20.836 1.00 94.50 282 TRP A O 1
ATOM 2205 N N . GLU A 1 283 ? 16.466 -5.816 -21.376 1.00 93.62 283 GLU A N 1
ATOM 2206 C CA . GLU A 1 283 ? 15.771 -7.101 -21.527 1.00 93.62 283 GLU A CA 1
ATOM 2207 C C . GLU A 1 283 ? 15.091 -7.544 -20.222 1.00 93.62 283 GLU A C 1
ATOM 2209 O O . GLU A 1 283 ? 13.897 -7.863 -20.221 1.00 93.62 283 GLU A O 1
ATOM 2214 N N . THR A 1 284 ? 15.801 -7.475 -19.087 1.00 93.81 284 THR A N 1
ATOM 2215 C CA . THR A 1 284 ? 15.232 -7.741 -17.754 1.00 93.81 284 THR A CA 1
ATOM 2216 C C . THR A 1 284 ? 14.059 -6.809 -17.455 1.00 93.81 284 THR A C 1
ATOM 2218 O O . THR A 1 284 ? 13.015 -7.257 -16.983 1.00 93.81 284 THR A O 1
ATOM 2221 N N . TYR A 1 285 ? 14.190 -5.511 -17.745 1.00 92.38 285 TYR A N 1
ATOM 2222 C CA . TYR A 1 285 ? 13.125 -4.532 -17.531 1.00 92.38 285 TYR A CA 1
ATOM 2223 C C . TYR A 1 285 ? 11.877 -4.852 -18.365 1.00 92.38 285 TYR A C 1
ATOM 2225 O O . TYR A 1 285 ? 10.771 -4.845 -17.823 1.00 92.38 285 TYR A O 1
ATOM 2233 N N . VAL A 1 286 ? 12.036 -5.177 -19.652 1.00 90.62 286 VAL A N 1
ATOM 2234 C CA . VAL A 1 286 ? 10.922 -5.549 -20.541 1.00 90.62 286 VAL A CA 1
ATOM 2235 C C . VAL A 1 286 ? 10.240 -6.834 -20.064 1.00 90.62 286 VAL A C 1
ATOM 2237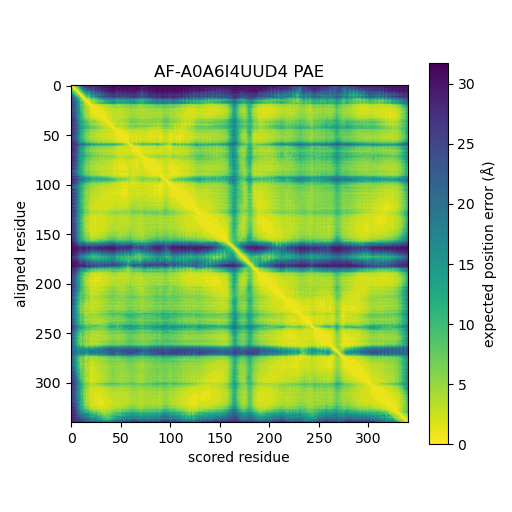 O O . VAL A 1 286 ? 9.012 -6.866 -19.966 1.00 90.62 286 VAL A O 1
ATOM 2240 N N . SER A 1 287 ? 11.013 -7.862 -19.702 1.00 91.25 287 SER A N 1
ATOM 2241 C CA . SER A 1 287 ? 10.481 -9.122 -19.161 1.00 91.25 287 SER A CA 1
ATOM 2242 C C . SER A 1 287 ? 9.687 -8.898 -17.869 1.00 91.25 287 SER A C 1
ATOM 2244 O O . SER A 1 287 ? 8.541 -9.334 -17.746 1.00 91.25 287 SER A O 1
ATOM 2246 N N . MET A 1 288 ? 10.235 -8.116 -16.936 1.00 90.31 288 MET A N 1
ATOM 2247 C CA . MET A 1 288 ? 9.561 -7.758 -15.686 1.00 90.31 288 MET A CA 1
ATOM 2248 C C . MET A 1 288 ? 8.292 -6.924 -15.908 1.00 90.31 288 MET A C 1
ATOM 2250 O O . MET A 1 288 ? 7.304 -7.109 -15.194 1.00 90.31 288 MET A O 1
ATOM 2254 N N . CYS A 1 289 ? 8.269 -6.040 -16.914 1.00 88.62 289 CYS A N 1
ATOM 2255 C CA . CYS A 1 289 ? 7.042 -5.350 -17.320 1.00 88.62 289 CYS A CA 1
ATOM 2256 C C . CYS A 1 289 ? 5.979 -6.349 -17.801 1.00 88.62 289 CYS A C 1
ATOM 2258 O O . CYS A 1 289 ? 4.818 -6.227 -17.416 1.00 88.62 289 CYS A O 1
ATOM 2260 N N . GLY A 1 290 ? 6.371 -7.353 -18.594 1.00 89.19 290 GLY A N 1
ATOM 2261 C CA . GLY A 1 290 ? 5.487 -8.438 -19.026 1.00 89.19 290 GLY A CA 1
ATOM 2262 C C . GLY A 1 290 ? 4.905 -9.226 -17.850 1.00 89.19 290 GLY A C 1
ATOM 2263 O O . GLY A 1 290 ? 3.693 -9.434 -17.798 1.00 89.19 290 GLY A O 1
ATOM 2264 N N . LEU A 1 291 ? 5.733 -9.570 -16.856 1.00 89.38 291 LEU A N 1
ATOM 2265 C CA . LEU A 1 291 ? 5.276 -10.208 -15.615 1.00 89.38 291 LEU A CA 1
ATOM 2266 C C . LEU A 1 291 ? 4.265 -9.331 -14.868 1.00 89.38 291 LEU A C 1
ATOM 2268 O O . LEU A 1 291 ? 3.210 -9.812 -14.463 1.00 89.38 291 LEU A O 1
ATOM 2272 N N . ALA A 1 292 ? 4.553 -8.039 -14.696 1.00 88.62 292 ALA A N 1
ATOM 2273 C CA . ALA A 1 292 ? 3.643 -7.120 -14.017 1.00 88.62 292 ALA A CA 1
ATOM 2274 C C . ALA A 1 292 ? 2.288 -6.995 -14.743 1.00 88.62 292 ALA A C 1
ATOM 2276 O O . ALA A 1 292 ? 1.249 -6.994 -14.082 1.00 88.62 292 ALA A O 1
ATOM 2277 N N . ILE A 1 293 ? 2.298 -6.945 -16.081 1.00 88.75 293 ILE A N 1
ATOM 2278 C CA . ILE A 1 293 ? 1.089 -6.896 -16.918 1.00 88.75 293 ILE A CA 1
ATOM 2279 C C . ILE A 1 293 ? 0.283 -8.190 -16.788 1.00 88.75 293 ILE A C 1
ATOM 2281 O O . ILE A 1 293 ? -0.889 -8.123 -16.435 1.00 88.75 293 ILE A O 1
ATOM 2285 N N . GLY A 1 294 ? 0.898 -9.362 -16.980 1.00 90.50 294 GLY A N 1
ATOM 2286 C CA . GLY A 1 294 ? 0.180 -10.641 -16.912 1.00 90.50 294 GLY A CA 1
ATOM 2287 C C . GLY A 1 294 ? -0.464 -10.893 -15.544 1.00 90.50 294 GLY A C 1
ATOM 2288 O O . GLY A 1 294 ? -1.562 -11.438 -15.440 1.00 90.50 294 GLY A O 1
ATOM 2289 N N . ARG A 1 295 ? 0.181 -10.421 -14.473 1.00 91.25 295 ARG A N 1
ATOM 2290 C CA . ARG A 1 295 ? -0.376 -10.470 -13.115 1.00 91.25 295 ARG A CA 1
ATOM 2291 C C . ARG A 1 295 ? -1.590 -9.559 -12.961 1.00 91.25 295 ARG A C 1
ATOM 2293 O O . ARG A 1 295 ? -2.538 -9.924 -12.273 1.00 91.25 295 ARG A O 1
ATOM 2300 N N . GLU A 1 296 ? -1.575 -8.383 -13.577 1.00 90.38 296 GLU A N 1
ATOM 2301 C CA . GLU A 1 296 ? -2.726 -7.482 -13.570 1.00 90.38 296 GLU A CA 1
ATOM 2302 C C . GLU A 1 296 ? -3.874 -8.001 -14.440 1.00 90.38 296 GLU A C 1
ATOM 2304 O O . GLU A 1 296 ? -5.025 -7.959 -14.005 1.00 90.38 296 GLU A O 1
ATOM 2309 N N . ASP A 1 297 ? -3.570 -8.586 -15.598 1.00 91.38 297 ASP A N 1
ATOM 2310 C CA . ASP A 1 297 ? -4.555 -9.260 -16.446 1.00 91.38 297 ASP A CA 1
ATOM 2311 C C . ASP A 1 297 ? -5.253 -10.390 -15.682 1.00 91.38 297 ASP A C 1
ATOM 2313 O O . ASP A 1 297 ? -6.481 -10.490 -15.715 1.00 91.38 297 ASP A O 1
ATOM 2317 N N . PHE A 1 298 ? -4.502 -11.178 -14.903 1.00 92.56 298 PHE A N 1
ATOM 2318 C CA . PHE A 1 298 ? -5.082 -12.175 -14.005 1.00 92.56 298 PHE A CA 1
ATOM 2319 C C . PHE A 1 298 ? -6.044 -11.543 -12.993 1.00 92.56 298 PHE A C 1
ATOM 2321 O O . PHE A 1 298 ? -7.156 -12.036 -12.813 1.00 92.56 298 PHE A O 1
ATOM 2328 N N . LEU A 1 299 ? -5.668 -10.443 -12.334 1.00 92.00 299 LEU A N 1
ATOM 2329 C CA . LEU A 1 299 ? -6.555 -9.773 -11.373 1.00 92.00 299 LEU A CA 1
ATOM 2330 C C . LEU A 1 299 ? -7.823 -9.234 -12.040 1.00 92.00 299 LEU A C 1
ATOM 2332 O O . LEU A 1 299 ? -8.890 -9.264 -11.437 1.00 92.00 299 LEU A O 1
ATOM 2336 N N . LEU A 1 300 ? -7.719 -8.779 -13.285 1.00 92.38 300 LEU A N 1
ATOM 2337 C CA . LEU A 1 300 ? -8.808 -8.128 -13.995 1.00 92.38 300 LEU A CA 1
ATOM 2338 C C . LEU A 1 300 ? -9.673 -9.076 -14.833 1.00 92.38 300 LEU A C 1
ATOM 2340 O O . LEU A 1 300 ? -10.727 -8.635 -15.283 1.00 92.38 300 LEU A O 1
ATOM 2344 N N . ALA A 1 301 ? -9.286 -10.339 -15.035 1.00 91.06 301 ALA A N 1
ATOM 2345 C CA . ALA A 1 301 ? -9.912 -11.255 -15.998 1.00 91.06 301 ALA A CA 1
ATOM 2346 C C . ALA A 1 301 ? -11.453 -11.321 -15.925 1.00 91.06 301 ALA A C 1
ATOM 2348 O O . ALA A 1 301 ? -12.113 -11.310 -16.959 1.00 91.06 301 ALA A O 1
ATOM 2349 N N . GLU A 1 302 ? -12.028 -11.304 -14.720 1.00 89.88 302 GLU A N 1
ATOM 2350 C CA . GLU A 1 302 ? -13.480 -11.412 -14.477 1.00 89.88 302 GLU A CA 1
ATOM 2351 C C . GLU A 1 302 ? -14.185 -10.060 -14.276 1.00 89.88 302 GLU A C 1
ATOM 2353 O O . GLU A 1 302 ? -15.339 -10.001 -13.863 1.00 89.88 302 GLU A O 1
ATOM 2358 N N . THR A 1 303 ? -13.503 -8.948 -14.549 1.00 91.00 303 THR A N 1
ATOM 2359 C CA . THR A 1 303 ? -14.064 -7.600 -14.369 1.00 91.00 303 THR A CA 1
ATOM 2360 C C . THR A 1 303 ? -14.466 -7.000 -15.711 1.00 91.00 303 THR A C 1
ATOM 2362 O O . THR A 1 303 ? -13.695 -7.054 -16.679 1.00 91.00 303 THR A O 1
ATOM 2365 N N . SER A 1 304 ? -15.656 -6.398 -15.781 1.00 94.06 304 SER A N 1
ATOM 2366 C CA . SER A 1 304 ? -16.126 -5.744 -17.004 1.00 94.06 304 SER A CA 1
ATOM 2367 C C . SER A 1 304 ? -15.310 -4.480 -17.301 1.00 94.06 304 SER A C 1
ATOM 2369 O O . SER A 1 304 ? -14.764 -3.835 -16.403 1.00 94.06 304 SER A O 1
ATOM 2371 N N . ARG A 1 305 ? -15.238 -4.069 -18.574 1.00 91.81 305 ARG A N 1
ATOM 2372 C CA . ARG A 1 305 ? -14.559 -2.815 -18.956 1.00 91.81 305 ARG A CA 1
ATOM 2373 C C . ARG A 1 305 ? -15.174 -1.594 -18.256 1.00 91.81 305 ARG A C 1
ATOM 2375 O O . ARG A 1 305 ? -14.448 -0.664 -17.916 1.00 91.81 305 ARG A O 1
ATOM 2382 N N . GLN A 1 306 ? -16.490 -1.600 -18.045 1.00 94.62 306 GLN A N 1
ATOM 2383 C CA . GLN A 1 306 ? -17.196 -0.520 -17.362 1.00 94.62 306 GLN A CA 1
ATOM 2384 C C . GLN A 1 306 ? -16.772 -0.419 -15.893 1.00 94.62 306 GLN A C 1
ATOM 2386 O O . GLN A 1 306 ? -16.404 0.670 -15.451 1.00 94.62 306 GLN A O 1
ATOM 2391 N N . ASP A 1 307 ? -16.732 -1.545 -15.177 1.00 95.31 307 ASP A N 1
ATOM 2392 C CA . ASP A 1 307 ? -16.313 -1.587 -13.769 1.00 95.31 307 ASP A CA 1
ATOM 2393 C C . ASP A 1 307 ? -14.850 -1.169 -13.612 1.00 95.31 307 ASP A C 1
ATOM 2395 O O . ASP A 1 307 ? -14.516 -0.374 -12.735 1.00 95.31 307 ASP A O 1
ATOM 2399 N N . ARG A 1 308 ? -13.971 -1.622 -14.518 1.00 92.75 308 ARG A N 1
ATOM 2400 C CA . ARG A 1 308 ? -12.565 -1.186 -14.548 1.00 92.75 308 ARG A CA 1
ATOM 2401 C C . ARG A 1 308 ? -12.455 0.329 -14.697 1.00 92.75 308 ARG A C 1
ATOM 2403 O O . ARG A 1 308 ? -11.753 0.966 -13.919 1.00 92.75 308 ARG A O 1
ATOM 2410 N N . ASN A 1 309 ? -13.160 0.917 -15.663 1.00 92.25 309 ASN A N 1
ATOM 2411 C CA . ASN A 1 309 ? -13.121 2.362 -15.888 1.00 92.25 309 ASN A CA 1
ATOM 2412 C C . ASN A 1 309 ? -13.646 3.140 -14.673 1.00 92.25 309 ASN A C 1
ATOM 2414 O O . ASN A 1 309 ? -13.038 4.132 -14.274 1.00 92.25 309 ASN A O 1
ATOM 2418 N N . ARG A 1 310 ? -14.739 2.671 -14.057 1.00 95.44 310 ARG A N 1
ATOM 2419 C CA . ARG A 1 310 ? -15.325 3.292 -12.862 1.00 95.44 310 ARG A CA 1
ATOM 2420 C C . ARG A 1 310 ? -14.384 3.216 -11.659 1.00 95.44 310 ARG A C 1
ATOM 2422 O O . ARG A 1 310 ? -14.161 4.225 -10.993 1.00 95.44 310 ARG A O 1
ATOM 2429 N N . TYR A 1 311 ? -13.777 2.055 -11.424 1.00 95.12 311 TYR A N 1
ATOM 2430 C CA . TYR A 1 311 ? -12.774 1.854 -10.380 1.00 95.12 311 TYR A CA 1
ATOM 2431 C C . TYR A 1 311 ? -11.561 2.778 -10.563 1.00 95.12 311 TYR A C 1
ATOM 2433 O O . TYR A 1 311 ? -11.120 3.433 -9.619 1.00 95.12 311 TYR A O 1
ATOM 2441 N N . MET A 1 312 ? -11.053 2.891 -11.793 1.00 92.19 312 MET A N 1
ATOM 2442 C CA . MET A 1 312 ? -9.896 3.732 -12.111 1.00 92.19 312 MET A CA 1
ATOM 2443 C C . MET A 1 312 ? -10.198 5.223 -11.939 1.00 92.19 312 MET A C 1
ATOM 2445 O O . MET A 1 312 ? -9.394 5.935 -11.340 1.00 92.19 312 MET A O 1
ATOM 2449 N N . ALA A 1 313 ? -11.377 5.679 -12.371 1.00 93.62 313 ALA A N 1
ATOM 2450 C CA . ALA A 1 313 ? -11.823 7.053 -12.150 1.00 93.62 313 ALA A CA 1
ATOM 2451 C C . ALA A 1 313 ? -11.938 7.389 -10.651 1.00 93.62 313 ALA A C 1
ATOM 2453 O O . ALA A 1 313 ? -11.529 8.471 -10.224 1.00 93.62 313 ALA A O 1
ATOM 2454 N N . ALA A 1 314 ? -12.429 6.449 -9.836 1.00 96.00 314 ALA A N 1
ATOM 2455 C CA . ALA A 1 314 ? -12.488 6.618 -8.387 1.00 96.00 314 ALA A CA 1
ATOM 2456 C C . ALA A 1 314 ? -11.085 6.713 -7.759 1.00 96.00 314 ALA A C 1
ATOM 2458 O O . ALA A 1 314 ? -10.834 7.618 -6.961 1.00 96.00 314 ALA A O 1
ATOM 2459 N N . LEU A 1 315 ? -10.142 5.844 -8.152 1.00 95.19 315 LEU A N 1
ATOM 2460 C CA . LEU A 1 315 ? -8.749 5.924 -7.693 1.00 95.19 315 LEU A CA 1
ATOM 2461 C C . LEU A 1 315 ? -8.075 7.244 -8.088 1.00 95.19 315 LEU A C 1
ATOM 2463 O O . LEU A 1 315 ? -7.344 7.820 -7.277 1.00 95.19 315 LEU A O 1
ATOM 2467 N N . ASP A 1 316 ? -8.326 7.741 -9.301 1.00 93.25 316 ASP A N 1
ATOM 2468 C CA . ASP A 1 316 ? -7.806 9.032 -9.763 1.00 93.25 316 ASP A CA 1
ATOM 2469 C C . ASP A 1 316 ? -8.348 10.183 -8.923 1.00 93.25 316 ASP A C 1
ATOM 2471 O O . ASP A 1 316 ? -7.576 11.011 -8.433 1.00 93.25 316 ASP A O 1
ATOM 2475 N N . ARG A 1 317 ? -9.659 10.186 -8.662 1.00 96.25 317 ARG A N 1
ATOM 2476 C CA . ARG A 1 317 ? -10.287 11.196 -7.811 1.00 96.25 317 ARG A CA 1
ATOM 2477 C C . ARG A 1 317 ? -9.704 11.198 -6.397 1.00 96.25 317 ARG A C 1
ATOM 2479 O O . ARG A 1 317 ? -9.358 12.263 -5.885 1.00 96.25 317 ARG A O 1
ATOM 2486 N N . ILE A 1 318 ? -9.550 10.023 -5.786 1.00 96.31 318 ILE A N 1
ATOM 2487 C CA . ILE A 1 318 ? -8.962 9.881 -4.445 1.00 96.31 318 ILE A CA 1
ATOM 2488 C C . ILE A 1 318 ? -7.504 10.353 -4.440 1.00 96.31 318 ILE A C 1
ATOM 2490 O O . ILE A 1 318 ? -7.076 11.034 -3.508 1.00 96.31 318 ILE A O 1
ATOM 2494 N N . THR A 1 319 ? -6.744 10.036 -5.491 1.00 94.06 319 THR A N 1
ATOM 2495 C CA . THR A 1 319 ? -5.351 10.482 -5.635 1.00 94.06 319 THR A CA 1
ATOM 2496 C C . THR A 1 319 ? -5.269 12.003 -5.704 1.00 94.06 319 THR A C 1
ATOM 2498 O O . THR A 1 319 ? -4.506 12.599 -4.947 1.00 94.06 319 THR A O 1
ATOM 2501 N N . THR A 1 320 ? -6.110 12.647 -6.521 1.00 95.25 320 THR A N 1
ATOM 2502 C CA . THR A 1 320 ? -6.199 14.114 -6.577 1.00 95.25 320 THR A CA 1
ATOM 2503 C C . THR A 1 320 ? -6.547 14.713 -5.213 1.00 95.25 320 THR A C 1
ATOM 2505 O O . THR A 1 320 ? -5.908 15.670 -4.780 1.00 95.25 320 THR A O 1
ATOM 2508 N N . ASN A 1 321 ? -7.518 14.142 -4.495 1.00 95.88 321 ASN A N 1
ATOM 2509 C CA . ASN A 1 321 ? -7.889 14.618 -3.161 1.00 95.88 321 ASN A CA 1
ATOM 2510 C C . ASN A 1 321 ? -6.715 14.518 -2.165 1.00 95.88 321 ASN A C 1
ATOM 2512 O O . ASN A 1 321 ? -6.467 15.460 -1.410 1.00 95.88 321 ASN A O 1
ATOM 2516 N N . ALA A 1 322 ? -5.954 13.420 -2.200 1.00 93.94 322 ALA A N 1
ATOM 2517 C CA . ALA A 1 322 ? -4.771 13.231 -1.360 1.00 93.94 322 ALA A CA 1
ATOM 2518 C C . ALA A 1 322 ? -3.639 14.223 -1.704 1.00 93.94 322 ALA A C 1
ATOM 2520 O O . ALA A 1 322 ? -2.979 14.757 -0.811 1.00 93.94 322 ALA A O 1
ATOM 2521 N N . GLU A 1 323 ? -3.421 14.518 -2.989 1.00 93.06 323 GLU A N 1
ATOM 2522 C CA . GLU A 1 323 ? -2.437 15.515 -3.441 1.00 93.06 323 GLU A CA 1
ATOM 2523 C C . GLU A 1 323 ? -2.815 16.941 -3.017 1.00 93.06 323 GLU A C 1
ATOM 2525 O O . GLU A 1 323 ? -1.950 17.721 -2.601 1.00 93.06 323 GLU A O 1
ATOM 2530 N N . LEU A 1 324 ? -4.105 17.282 -3.075 1.00 93.94 324 LEU A N 1
ATOM 2531 C CA . LEU A 1 324 ? -4.621 18.561 -2.587 1.00 93.94 324 LEU A CA 1
ATOM 2532 C C . LEU A 1 324 ? -4.432 18.708 -1.073 1.00 93.94 324 LEU A C 1
ATOM 2534 O O . LEU A 1 324 ? -3.984 19.762 -0.616 1.00 93.94 324 LEU A O 1
ATOM 2538 N N . GLU A 1 325 ? -4.728 17.660 -0.298 1.00 92.19 325 GLU A N 1
ATOM 2539 C CA . GLU A 1 325 ? -4.469 17.626 1.147 1.00 92.19 325 GLU A CA 1
ATOM 2540 C C . GLU A 1 325 ? -2.979 17.870 1.437 1.00 92.19 325 GLU A C 1
ATOM 2542 O O . GLU A 1 325 ? -2.637 18.758 2.222 1.00 92.19 325 GLU A O 1
ATOM 2547 N N . LEU A 1 326 ? -2.085 17.158 0.743 1.00 90.44 326 LEU A N 1
ATOM 2548 C CA . LEU A 1 326 ? -0.639 17.301 0.921 1.00 90.44 326 LEU A CA 1
ATOM 2549 C C . LEU A 1 326 ? -0.146 18.716 0.598 1.00 90.44 326 LEU A C 1
ATOM 2551 O O . LEU A 1 326 ? 0.689 19.271 1.316 1.00 90.44 326 LEU A O 1
ATOM 2555 N N . SER A 1 327 ? -0.664 19.309 -0.477 1.00 90.25 327 SER A N 1
ATOM 2556 C CA . SER A 1 327 ? -0.275 20.650 -0.922 1.00 90.25 327 SER A CA 1
ATOM 2557 C C . SER A 1 327 ? -0.694 21.719 0.091 1.00 90.25 327 SER A C 1
ATOM 2559 O O . SER A 1 327 ? 0.088 22.618 0.403 1.00 90.25 327 SER A O 1
ATOM 2561 N N . ARG A 1 328 ? -1.893 21.585 0.676 1.00 88.69 328 ARG A N 1
ATOM 2562 C CA . ARG A 1 328 ? -2.376 22.463 1.756 1.00 88.69 328 ARG A CA 1
ATOM 2563 C C . ARG A 1 328 ? -1.497 22.367 3.001 1.00 88.69 328 ARG A C 1
ATOM 2565 O O . ARG A 1 328 ? -1.122 23.400 3.549 1.00 88.69 328 ARG A O 1
ATOM 2572 N N . GLN A 1 329 ? -1.120 21.153 3.411 1.00 86.81 329 GLN A N 1
ATOM 2573 C CA . GLN A 1 329 ? -0.240 20.947 4.568 1.00 86.81 329 GLN A CA 1
ATOM 2574 C C . GLN A 1 329 ? 1.141 21.594 4.361 1.00 86.81 329 GLN A C 1
ATOM 2576 O O . GLN A 1 329 ? 1.640 22.276 5.256 1.00 86.81 329 GLN A O 1
ATOM 2581 N N . LYS A 1 330 ? 1.738 21.443 3.170 1.00 84.81 330 LYS A N 1
ATOM 2582 C CA . LYS A 1 330 ? 3.028 22.073 2.833 1.00 84.81 330 LYS A CA 1
ATOM 2583 C C . LYS A 1 330 ? 2.943 23.600 2.825 1.00 84.81 330 LYS A C 1
ATOM 2585 O O . LYS A 1 330 ? 3.828 24.254 3.368 1.00 84.81 330 LYS A O 1
ATOM 2590 N N . GLY A 1 331 ? 1.862 24.164 2.283 1.00 83.44 331 GLY A N 1
ATOM 2591 C CA . GLY A 1 331 ? 1.619 25.609 2.322 1.00 83.44 331 GLY A CA 1
ATOM 2592 C C . GLY A 1 331 ? 1.521 26.156 3.751 1.00 83.44 331 GLY A C 1
ATOM 2593 O O . GLY A 1 331 ? 2.157 27.156 4.070 1.00 83.44 331 GLY A O 1
ATOM 2594 N N . GLN A 1 332 ? 0.796 25.468 4.638 1.00 80.62 332 GLN A N 1
ATOM 2595 C CA . GLN A 1 332 ? 0.670 25.862 6.049 1.00 80.62 332 GLN A CA 1
ATOM 2596 C C . GLN A 1 332 ? 2.005 25.795 6.808 1.00 80.62 332 GLN A C 1
ATOM 2598 O O . GLN A 1 332 ? 2.299 26.673 7.617 1.00 80.62 332 GLN A O 1
ATOM 2603 N N . GLN A 1 333 ? 2.831 24.780 6.536 1.00 74.75 333 GLN A N 1
ATOM 2604 C CA . GLN A 1 333 ? 4.168 24.661 7.130 1.00 74.75 333 GLN A CA 1
ATOM 2605 C C . GLN A 1 333 ? 5.109 25.775 6.657 1.00 74.75 333 GLN A C 1
ATOM 2607 O O . GLN A 1 333 ? 5.849 26.325 7.470 1.00 74.75 333 GLN A O 1
ATOM 2612 N N . GLN A 1 334 ? 5.046 26.146 5.374 1.00 70.12 334 GLN A N 1
ATOM 2613 C CA . GLN A 1 334 ? 5.865 27.223 4.819 1.00 70.12 334 GLN A CA 1
ATOM 2614 C C . GLN A 1 334 ? 5.511 28.580 5.442 1.00 70.12 334 GLN A C 1
ATOM 2616 O O . GLN A 1 334 ? 6.413 29.303 5.845 1.00 70.12 334 GLN A O 1
ATOM 2621 N N . VAL A 1 335 ? 4.214 28.893 5.580 1.00 71.69 335 VAL A N 1
ATOM 2622 C CA . VAL A 1 335 ? 3.746 30.143 6.210 1.00 71.69 335 VAL A CA 1
ATOM 2623 C C . VAL A 1 335 ? 4.187 30.227 7.673 1.00 71.69 335 VAL A C 1
ATOM 2625 O O . VAL A 1 335 ? 4.644 31.279 8.114 1.00 71.69 335 VAL A O 1
ATOM 2628 N N . ARG A 1 336 ? 4.105 29.116 8.418 1.00 69.25 336 ARG A N 1
ATOM 2629 C CA . ARG A 1 336 ? 4.553 29.056 9.817 1.00 69.25 336 ARG A CA 1
ATOM 2630 C C . ARG A 1 336 ? 6.067 29.255 9.949 1.00 69.25 336 ARG A C 1
ATOM 2632 O O . ARG A 1 336 ? 6.493 30.002 10.810 1.00 69.25 336 ARG A O 1
ATOM 2639 N N . SER A 1 337 ? 6.860 28.665 9.052 1.00 63.47 337 SER A N 1
ATOM 2640 C CA . SER A 1 337 ? 8.323 28.822 9.036 1.00 63.47 337 SER A CA 1
ATOM 2641 C C . SER A 1 337 ? 8.805 30.216 8.622 1.00 63.47 337 SER A C 1
ATOM 2643 O O . SER A 1 337 ? 9.968 30.524 8.848 1.00 63.47 337 SER A O 1
ATOM 2645 N N . THR A 1 338 ? 7.974 31.020 7.954 1.00 62.22 338 THR A N 1
ATOM 2646 C CA . THR A 1 338 ? 8.307 32.407 7.578 1.00 62.22 338 THR A CA 1
ATOM 2647 C C . THR A 1 338 ? 7.835 33.444 8.597 1.00 62.22 338 THR A C 1
ATOM 2649 O O . THR A 1 338 ? 8.146 34.620 8.440 1.00 62.22 338 THR A O 1
ATOM 2652 N N . ALA A 1 339 ? 7.035 33.028 9.582 1.00 57.72 339 ALA A N 1
ATOM 2653 C CA . ALA A 1 339 ? 6.493 33.888 10.633 1.00 57.72 339 ALA A CA 1
ATOM 2654 C C . ALA A 1 339 ? 7.280 33.805 11.958 1.00 57.72 339 ALA A C 1
ATOM 2656 O O . ALA A 1 339 ? 7.060 34.652 12.822 1.00 57.72 339 ALA A O 1
ATOM 2657 N N . ASP A 1 340 ? 8.170 32.815 12.088 1.00 47.53 340 ASP A N 1
ATOM 2658 C CA . ASP A 1 340 ? 9.137 32.633 13.184 1.00 47.53 340 ASP A CA 1
ATOM 2659 C C . ASP A 1 340 ? 10.524 33.174 12.778 1.00 47.53 340 ASP A C 1
ATOM 2661 O O . ASP A 1 340 ? 11.229 33.728 13.652 1.00 47.53 340 ASP A O 1
#

pLDDT: mean 83.77, std 14.94, range [30.84, 97.19]

InterPro domains:
  IPR000835 MarR-type HTH domain [PF12802] (44-94)
  IPR000835 MarR-type HTH domain [SM00347] (38-133)
  IPR000835 MarR-type HTH domain [SM00347] (209-308)
  IPR036388 Winged helix-like DNA-binding domain superfamily [G3DSA:1.10.10.10] (12-145)
  IPR036388 Winged helix-like DNA-binding domain superfamily [G3DSA:1.10.10.10] (194-330)
  IPR036390 Winged helix DNA-binding domain superfamily [SSF46785] (19-145)
  IPR036390 Winged helix DNA-binding domain superfamily [SSF46785] (207-322)

Sequence (340 aa):
MNEHDTSVPRLPGEPMRRRLISSRLINLLQIVRETAQSAYAGVGLTEHHRQVVLLVGNYEQLTSGELVVLTGTEKAQVSRTVKALEDAGLVERAGRRSPIVLTAKGRTVFEETMQIARSRNAILTVGLGEADVAHLLWMTRQLTARAAVLFAHERQVSAESADQGGGTLAEPPLPDYGDGLAEEKPMGTMIFPALHALLSYMKRSASLSYQREHGLSHFEWMVFSQIGEHQPLSQARLITMVRRNKSQVGRTIAFLEQQKLISRQHQPGRKENLLKTTDPGWETYVSMCGLAIGREDFLLAETSRQDRNRYMAALDRITTNAELELSRQKGQQQVRSTAD

Radius of gyration: 21.96 Å; Cα contacts (8 Å, |Δi|>4): 366; chains: 1; bounding box: 57×66×68 Å

Foldseek 3Di:
DDDDPPVDDADPDDAPCQVFPLNLLVLLLVLVVVLVCVLCVVLPDDPLLLVVLLLCVLPVWDALLLSCLLQLDDSVVSVVSLVVCVVVQQWDAPDNGGGIGGDPNVVVSNVVSLVSLVVVQCLLQPPPDPVLLLLLLVLLQLLLVLLQVLLQVLVVVLVVVVDPDDDRDPRRDRDCCDSVPDDCRSCNSGNNSSSSSSSSSNQNSLQSVCCVPPVDGSVLLLLLLCQLNDPQDWLVVSCVVVVDDSVVSVVSVVVCVVVQQWDWDDDPPDPTTTIHGDPVNNVSNVVSVVVSVVSSCSSCVPPDPVSVVSNSVSSVSSSVSSVVSSVVVVVVVVVVVVVD

Mean predicted aligned error: 8.31 Å

Solvent-accessible surface area (backbone atoms only — not comparable to full-atom values): 19018 Å² total; per-residue (Å²): 142,88,86,81,88,76,76,71,86,69,81,88,72,78,56,61,61,76,68,37,69,68,41,37,49,52,53,39,54,52,46,48,50,62,52,39,55,69,74,45,56,84,73,79,55,55,73,70,47,48,52,49,44,50,51,27,69,54,65,56,59,42,26,68,69,54,48,25,61,59,69,56,47,55,65,71,55,48,55,50,44,53,50,54,34,39,76,69,52,28,32,50,57,94,43,92,79,36,43,32,32,62,32,77,61,20,47,54,54,34,54,56,52,46,52,54,48,51,58,48,46,53,57,36,43,64,94,56,54,70,72,52,52,52,48,41,52,51,52,39,51,56,38,29,55,46,25,38,54,50,27,49,49,38,50,49,57,56,41,67,74,70,52,101,67,100,62,87,74,73,77,69,74,75,82,81,47,47,83,66,80,68,75,92,37,88,50,24,82,41,60,64,67,48,54,49,40,29,50,38,31,47,49,58,25,45,29,47,49,37,34,72,78,67,68,32,50,56,66,48,44,58,54,47,51,52,34,66,75,46,51,76,27,42,60,69,58,50,38,66,71,68,70,55,60,65,68,61,56,50,52,46,52,52,50,38,38,73,70,50,29,32,45,75,47,80,46,93,96,50,95,63,48,30,32,32,55,32,74,68,20,45,53,52,48,54,52,51,50,48,53,56,48,55,54,48,49,63,50,42,67,89,55,53,73,66,57,52,53,53,42,50,53,50,52,51,48,31,37,52,37,34,50,52,53,41,52,52,54,52,53,54,52,52,57,54,67,74,75,112

Secondary structure (DSSP, 8-state):
-------PPPPSSS-HHHH-HHHHHHHHHHHHHHHHHHHTGGG---HHHHHHHHHHHHHS-B-HHHHHHHH---HHHHHHHHHHHHHTTSEE-SSTTSPBEE-HHHHHHHHHHHHHHHHHHHHHTTT--HHHHHHHHHHHHHHHHHHHHHHHHHHHHHHHTT-------PPPPPP----SSSS--TTTT-HHHHHHHHHHHHHHHHHHHHHHHHS--HHHHHHHHHHHHH-SEEHHHHHHHHTS-HHHHHHHHHHHHHTTSEEEEPPTT-SSPEEEE-HHHHHHHHHHHHHHHHHHHHHHTTS-HHHHHHHHHHHHHHHHHHHHHHHHHHHHHHHHHHH-

Organism: NCBI:txid1739690